Protein AF-A0A535B3P5-F1 (afdb_monomer_lite)

Secondary structure (DSSP, 8-state):
-HHHHHHHHHHHHHHHHHHHHH-HHHHHHHHHS--TTSPSBTT-GGGGGTTSTTTHHHHHTHHHHHHHHHHHHHHHHHHH-TT--TTSTHHHHHHHHHHTHHHHH-SB--GGGGHHHHHHHHHHHHT--S---HHHHHHHHHHHHHHHHHHHHHHHT-STTHHHHHHHHHHHHHHHHHHHHHHHHHHHHHHHHHHHHHH--

Foldseek 3Di:
DVVVVVVVVVVVCVVLVVVCVVPVVVSVCVVPHDPLPDAQELLEPLVVCPPHPCNVCLSPPLVVQLVVQLVVLVVVCCVLCVPDDPPALLVLLSQLLSLLSCQHRHSYHALCSLVRNLVSQLSSLVRPPDPDDPVVNCVSNVLSVVLSVLSVVLVVPDDPVRPVSSNVNNVSSVVSSVVSVVVSVVVSVVVVVVVVVVVVD

Sequence (201 aa):
MTWLVASAAFVVALGLLPFALADPKDTIYSLLTHRGSLPVGGGSIWQLLVGTPYQWIPQRADVIFVLGLAVLLSLLVIVARKNLTLSSPDIYGLLALTALTLPLLAKSVWPYYFLDAYVFGVIWWLGQADPVAIGRRLIGISLPLIAVLATLLTEFEMGTNSARIRLNEGVAMGLVLAILVTALTVRLRRRDLALSLTRDR

Radius of gyration: 19.79 Å; chains: 1; bounding box: 47×41×65 Å

pLDDT: mean 73.88, std 12.53, range [46.41, 95.62]

Structure (mmCIF, N/CA/C/O backbone):
data_AF-A0A535B3P5-F1
#
_entry.id   AF-A0A535B3P5-F1
#
loop_
_atom_site.group_PDB
_atom_site.id
_atom_site.type_symbol
_atom_site.label_atom_id
_atom_site.label_alt_id
_atom_site.label_comp_id
_atom_site.label_asym_id
_atom_site.label_entity_id
_atom_site.label_seq_id
_atom_site.pdbx_PDB_ins_code
_atom_site.Cartn_x
_atom_site.Cartn_y
_atom_site.Cartn_z
_atom_site.occupancy
_atom_site.B_iso_or_equiv
_atom_site.auth_seq_id
_atom_site.auth_comp_id
_atom_site.auth_asym_id
_atom_site.auth_atom_id
_atom_site.pdbx_PDB_model_num
ATOM 1 N N . MET A 1 1 ? -21.624 -19.693 3.869 1.00 63.97 1 MET A N 1
ATOM 2 C CA . MET A 1 1 ? -20.176 -19.702 3.554 1.00 63.97 1 MET A CA 1
ATOM 3 C C . MET A 1 1 ? -19.921 -20.070 2.090 1.00 63.97 1 MET A C 1
ATOM 5 O O . MET A 1 1 ? -19.278 -19.292 1.403 1.00 63.97 1 MET A O 1
ATOM 9 N N . THR A 1 2 ? -20.503 -21.160 1.577 1.00 83.56 2 THR A N 1
ATOM 10 C CA . THR A 1 2 ? -20.442 -21.579 0.156 1.00 83.56 2 THR A CA 1
ATOM 11 C C . THR A 1 2 ? -20.865 -20.500 -0.846 1.00 83.56 2 THR A C 1
ATOM 13 O O . THR A 1 2 ? -20.171 -20.287 -1.831 1.00 83.56 2 THR A O 1
ATOM 16 N N . TRP A 1 3 ? -21.936 -19.756 -0.564 1.00 81.06 3 TRP A N 1
ATOM 17 C CA . TRP A 1 3 ? -22.409 -18.669 -1.431 1.00 81.06 3 TRP A CA 1
ATOM 18 C C . TRP A 1 3 ? -21.412 -17.513 -1.582 1.00 81.06 3 TRP A C 1
ATOM 20 O O . TRP A 1 3 ? -21.286 -16.964 -2.665 1.00 81.06 3 TRP A O 1
ATOM 30 N N . LEU A 1 4 ? -20.658 -17.173 -0.531 1.00 85.12 4 LEU A N 1
ATOM 31 C CA . LEU A 1 4 ? -19.640 -16.115 -0.603 1.00 85.12 4 LEU A CA 1
ATOM 32 C C . LEU A 1 4 ? -18.449 -16.551 -1.456 1.00 85.12 4 LEU A C 1
ATOM 34 O O . LEU A 1 4 ? -17.958 -15.775 -2.268 1.00 85.12 4 LEU A O 1
ATOM 38 N N . VAL A 1 5 ? -18.023 -17.807 -1.298 1.00 87.62 5 VAL A N 1
ATOM 39 C CA . VAL A 1 5 ? -16.956 -18.398 -2.116 1.00 87.62 5 VAL A CA 1
ATOM 40 C C . VAL A 1 5 ? -17.389 -18.480 -3.580 1.00 87.62 5 VAL A C 1
ATOM 42 O O . VAL A 1 5 ? -16.620 -18.104 -4.457 1.00 87.62 5 VAL A O 1
ATOM 45 N N . ALA A 1 6 ? -18.629 -18.900 -3.845 1.00 88.31 6 ALA A N 1
ATOM 46 C CA . ALA A 1 6 ? -19.183 -18.959 -5.194 1.00 88.31 6 ALA A CA 1
ATOM 47 C C . ALA A 1 6 ? -19.275 -17.568 -5.839 1.00 88.31 6 ALA A C 1
ATOM 49 O O . ALA A 1 6 ? -18.844 -17.400 -6.976 1.00 88.31 6 ALA A O 1
ATOM 50 N N . SER A 1 7 ? -19.755 -16.557 -5.108 1.00 88.56 7 SER A N 1
ATOM 51 C CA . SER A 1 7 ? -19.797 -15.176 -5.600 1.00 88.56 7 SER A CA 1
ATOM 52 C C . SER A 1 7 ? -18.400 -14.619 -5.871 1.00 88.56 7 SER A C 1
ATOM 54 O O . SER A 1 7 ? -18.187 -13.998 -6.908 1.00 88.56 7 SER A O 1
ATOM 56 N N . ALA A 1 8 ? -17.431 -14.870 -4.986 1.00 85.81 8 ALA A N 1
ATOM 57 C CA . ALA A 1 8 ? -16.048 -14.451 -5.200 1.00 85.81 8 ALA A CA 1
ATOM 58 C C . ALA A 1 8 ? -15.449 -15.118 -6.448 1.00 85.81 8 ALA A C 1
ATOM 60 O O . ALA A 1 8 ? -14.889 -14.434 -7.302 1.00 85.81 8 ALA A O 1
ATOM 61 N N . ALA A 1 9 ? -15.629 -16.434 -6.595 1.00 89.50 9 ALA A N 1
ATOM 62 C CA . ALA A 1 9 ? -15.171 -17.177 -7.765 1.00 89.50 9 ALA A CA 1
ATOM 63 C C . ALA A 1 9 ? -15.826 -16.667 -9.056 1.00 89.50 9 ALA A C 1
ATOM 65 O O . ALA A 1 9 ? -15.149 -16.512 -10.068 1.00 89.50 9 ALA A O 1
ATOM 66 N N . PHE A 1 10 ? -17.121 -16.352 -9.011 1.00 93.38 10 PHE A N 1
ATOM 67 C CA . PHE A 1 10 ? -17.858 -15.812 -10.147 1.00 93.38 10 PHE A CA 1
ATOM 68 C C . PHE A 1 10 ? -17.349 -14.429 -10.570 1.00 93.38 10 PHE A C 1
ATOM 70 O O . PHE A 1 10 ? -17.126 -14.202 -11.756 1.00 93.38 10 PHE A O 1
ATOM 77 N N . VAL A 1 11 ? -17.102 -13.524 -9.618 1.00 91.81 11 VAL A N 1
ATOM 78 C CA . VAL A 1 11 ? -16.542 -12.191 -9.901 1.00 91.81 11 VAL A CA 1
ATOM 79 C C . VAL A 1 11 ? -15.135 -12.299 -10.492 1.00 91.81 11 VAL A C 1
ATOM 81 O O . VAL A 1 11 ? -14.842 -11.637 -11.485 1.00 91.81 11 VAL A O 1
ATOM 84 N N . VAL A 1 12 ? -14.283 -13.167 -9.934 1.00 88.69 12 VAL A N 1
ATOM 85 C CA . VAL A 1 12 ? -12.936 -13.422 -10.472 1.00 88.69 12 VAL A CA 1
ATOM 86 C C . VAL A 1 12 ? -13.017 -13.985 -11.892 1.00 88.69 12 VAL A C 1
ATOM 88 O O . VAL A 1 12 ? -12.318 -13.500 -12.779 1.00 88.69 12 VAL A O 1
ATOM 91 N N . ALA A 1 13 ? -13.895 -14.963 -12.130 1.00 90.94 13 ALA A N 1
ATOM 92 C CA . ALA A 1 13 ? -14.087 -15.551 -13.450 1.00 90.94 13 ALA A CA 1
ATOM 93 C C . ALA A 1 13 ? -14.567 -14.507 -14.464 1.00 90.94 13 ALA A C 1
ATOM 95 O O . ALA A 1 13 ? -13.962 -14.385 -15.522 1.00 90.94 13 ALA A O 1
ATOM 96 N N . LEU A 1 14 ? -15.588 -13.710 -14.136 1.00 93.69 14 LEU A N 1
ATOM 97 C CA . LEU A 1 14 ? -16.080 -12.642 -15.011 1.00 93.69 14 LEU A CA 1
ATOM 98 C C . LEU A 1 14 ? -15.014 -11.589 -15.316 1.00 93.69 14 LEU A C 1
ATOM 100 O O . LEU A 1 14 ? -14.919 -11.141 -16.454 1.00 93.69 14 LEU A O 1
ATOM 104 N N . GLY A 1 15 ? -14.217 -11.201 -14.318 1.00 88.44 15 GLY A N 1
ATOM 105 C CA . GLY A 1 15 ? -13.148 -10.222 -14.498 1.00 88.44 15 GLY A CA 1
ATOM 106 C C . GLY A 1 15 ? -12.021 -10.737 -15.392 1.00 88.44 15 GLY A C 1
ATOM 107 O O . GLY A 1 15 ? -11.524 -9.993 -16.230 1.00 88.44 15 GLY A O 1
ATOM 108 N N . LEU A 1 16 ? -11.636 -12.009 -15.248 1.00 92.62 16 LEU A N 1
ATOM 109 C CA . LEU A 1 16 ? -10.534 -12.609 -16.006 1.00 92.62 16 LEU A CA 1
ATOM 110 C C . LEU A 1 16 ? -10.952 -13.153 -17.377 1.00 92.62 16 LEU A C 1
ATOM 112 O O . LEU A 1 16 ? -10.103 -13.271 -18.259 1.00 92.62 16 LEU A O 1
ATOM 116 N N . LEU A 1 17 ? -12.234 -13.475 -17.577 1.00 93.50 17 LEU A N 1
ATOM 117 C CA . LEU A 1 17 ? -12.732 -14.122 -18.792 1.00 93.50 17 LEU A CA 1
ATOM 118 C C . LEU A 1 17 ? -12.392 -13.347 -20.080 1.00 93.50 17 LEU A C 1
ATOM 120 O O . LEU A 1 17 ? -11.884 -13.985 -20.998 1.00 93.50 17 LEU A O 1
ATOM 124 N N . PRO A 1 18 ? -12.579 -12.014 -20.185 1.00 92.88 18 PRO A N 1
ATOM 125 C CA . PRO A 1 18 ? -12.230 -11.283 -21.405 1.00 92.88 18 PRO A CA 1
ATOM 126 C C . PRO A 1 18 ? -10.743 -11.397 -21.761 1.00 92.88 18 PRO A C 1
ATOM 128 O O . PRO A 1 18 ? -10.403 -11.587 -22.926 1.00 92.88 18 PRO A O 1
ATOM 131 N N . PHE A 1 19 ? -9.861 -11.336 -20.759 1.00 90.12 19 PHE A N 1
ATOM 132 C CA . PHE A 1 19 ? -8.413 -11.450 -20.946 1.00 90.12 19 PHE A CA 1
ATOM 133 C C . PHE A 1 19 ? -8.016 -12.872 -21.330 1.00 90.12 19 PHE A C 1
ATOM 135 O O . PHE A 1 19 ? -7.255 -13.065 -22.274 1.00 90.12 19 PHE A O 1
ATOM 142 N N . ALA A 1 20 ? -8.599 -13.870 -20.662 1.00 91.81 20 ALA A N 1
ATOM 143 C CA . ALA A 1 20 ? -8.361 -15.272 -20.969 1.00 91.81 20 ALA A CA 1
ATOM 144 C C . ALA A 1 20 ? -8.848 -15.651 -22.377 1.00 91.81 20 ALA A C 1
ATOM 146 O O . ALA A 1 20 ? -8.224 -16.486 -23.022 1.00 91.81 20 ALA A O 1
ATOM 147 N N . LEU A 1 21 ? -9.937 -15.043 -22.862 1.00 94.25 21 LEU A N 1
ATOM 148 C CA . LEU A 1 21 ? -10.426 -15.234 -24.230 1.00 94.25 21 LEU A CA 1
ATOM 149 C C . LEU A 1 21 ? -9.551 -14.518 -25.269 1.00 94.25 21 LEU A C 1
ATOM 151 O O . LEU A 1 21 ? -9.382 -15.039 -26.368 1.00 94.25 21 LEU A O 1
ATOM 155 N N . ALA A 1 22 ? -9.008 -13.345 -24.936 1.00 95.62 22 ALA A N 1
ATOM 156 C CA . ALA A 1 22 ? -8.173 -12.558 -25.842 1.00 95.62 22 ALA A CA 1
ATOM 157 C C . ALA A 1 22 ? -6.738 -13.105 -25.960 1.00 95.62 22 ALA A C 1
ATOM 159 O O . ALA A 1 22 ? -6.239 -13.279 -27.070 1.00 95.62 22 ALA A O 1
ATOM 160 N N . ASP A 1 23 ? -6.083 -13.391 -24.830 1.00 92.00 23 ASP A N 1
ATOM 161 C CA . ASP A 1 23 ? -4.748 -13.993 -24.762 1.00 92.00 23 ASP A CA 1
ATOM 162 C C . ASP A 1 23 ? -4.593 -14.834 -23.474 1.00 92.00 23 ASP A C 1
ATOM 164 O O . ASP A 1 23 ? -4.205 -14.324 -22.411 1.00 92.00 23 ASP A O 1
ATOM 168 N N . PRO A 1 24 ? -4.870 -16.150 -23.539 1.00 88.38 24 PRO A N 1
ATOM 169 C CA . PRO A 1 24 ? -4.752 -17.030 -22.382 1.00 88.38 24 PRO A CA 1
ATOM 170 C C . PRO A 1 24 ? -3.322 -17.114 -21.837 1.00 88.38 24 PRO A C 1
ATOM 172 O O . PRO A 1 24 ? -3.129 -17.262 -20.628 1.00 88.38 24 PRO A O 1
ATOM 175 N N . LYS A 1 25 ? -2.310 -17.040 -22.713 1.00 88.50 25 LYS A N 1
ATOM 176 C CA . LYS A 1 25 ? -0.907 -17.206 -22.316 1.00 88.50 25 LYS A CA 1
ATOM 177 C C . LYS A 1 25 ? -0.422 -15.980 -21.564 1.00 88.50 25 LYS A C 1
ATOM 179 O O . LYS A 1 25 ? 0.145 -16.142 -20.485 1.00 88.50 25 LYS A O 1
ATOM 184 N N . ASP A 1 26 ? -0.681 -14.782 -22.088 1.00 85.44 26 ASP A N 1
ATOM 185 C CA . ASP A 1 26 ? -0.323 -13.549 -21.386 1.00 85.44 26 ASP A CA 1
ATOM 186 C C . ASP A 1 26 ? -1.130 -13.384 -20.094 1.00 85.44 26 ASP A C 1
ATOM 188 O O . ASP A 1 26 ? -0.581 -12.950 -19.083 1.00 85.44 26 ASP A O 1
ATOM 192 N N . THR A 1 27 ? -2.395 -13.816 -20.068 1.00 88.00 27 THR A N 1
ATOM 193 C CA . THR A 1 27 ? -3.214 -13.795 -18.844 1.00 88.00 27 THR A CA 1
ATOM 194 C C . THR A 1 27 ? -2.603 -14.664 -17.744 1.00 88.00 27 THR A C 1
ATOM 196 O O . THR A 1 27 ? -2.363 -14.181 -16.637 1.00 88.00 27 THR A O 1
ATOM 199 N N . ILE A 1 28 ? -2.287 -15.932 -18.036 1.00 86.81 28 ILE A N 1
ATOM 200 C CA . ILE A 1 28 ? -1.660 -16.841 -17.060 1.00 86.81 28 ILE A CA 1
ATOM 201 C C . ILE A 1 28 ? -0.280 -16.320 -16.649 1.00 86.81 28 ILE A C 1
ATOM 203 O O . ILE A 1 28 ? 0.044 -16.294 -15.461 1.00 86.81 28 ILE A O 1
ATOM 207 N N . TYR A 1 29 ? 0.521 -15.870 -17.618 1.00 83.56 29 TYR A N 1
ATOM 208 C CA . TYR A 1 29 ? 1.836 -15.302 -17.348 1.00 83.56 29 TYR A CA 1
ATOM 209 C C . TYR A 1 29 ? 1.739 -14.088 -16.418 1.00 83.56 29 TYR A C 1
ATOM 211 O O . TYR A 1 29 ? 2.504 -13.997 -15.465 1.00 83.56 29 TYR A O 1
ATOM 219 N N . SER A 1 30 ? 0.764 -13.204 -16.626 1.00 79.88 30 SER A N 1
ATOM 220 C CA . SER A 1 30 ? 0.559 -11.998 -15.814 1.00 79.88 30 SER A CA 1
ATOM 221 C C . SER A 1 30 ? 0.047 -12.288 -14.406 1.00 79.88 30 SER A C 1
ATOM 223 O O . SER A 1 30 ? 0.367 -11.546 -13.482 1.00 79.88 30 SER A O 1
ATOM 225 N N . LEU A 1 31 ? -0.723 -13.364 -14.229 1.00 82.56 31 LEU A N 1
ATOM 226 C CA . LEU A 1 31 ? -1.209 -13.791 -12.915 1.00 82.56 31 LEU A CA 1
ATOM 227 C C . LEU A 1 31 ? -0.115 -14.457 -12.076 1.00 82.56 31 LEU A C 1
ATOM 229 O O . LEU A 1 31 ? -0.107 -14.318 -10.855 1.00 82.56 31 LEU A O 1
ATOM 233 N N . LEU A 1 32 ? 0.784 -15.203 -12.720 1.00 82.06 32 LEU A N 1
ATOM 234 C CA . LEU A 1 32 ? 1.743 -16.069 -12.029 1.00 82.06 32 LEU A CA 1
ATOM 235 C C . LEU A 1 32 ? 3.182 -15.549 -12.059 1.00 82.06 32 LEU A C 1
ATOM 237 O O . LEU A 1 32 ? 4.018 -16.038 -11.301 1.00 82.06 32 LEU A O 1
ATOM 241 N N . THR A 1 33 ? 3.489 -14.574 -12.916 1.00 75.50 33 THR A N 1
ATOM 242 C CA . THR A 1 33 ? 4.869 -14.154 -13.183 1.00 75.50 33 THR A CA 1
ATOM 243 C C . THR A 1 33 ? 5.052 -12.658 -12.984 1.00 75.50 33 THR A C 1
ATOM 245 O O . THR A 1 33 ? 4.331 -11.824 -13.528 1.00 75.50 33 THR A O 1
ATOM 248 N N . HIS A 1 34 ? 6.088 -12.303 -12.226 1.00 69.06 34 HIS A N 1
ATOM 249 C CA . HIS A 1 34 ? 6.483 -10.915 -12.033 1.00 69.06 34 HIS A CA 1
ATOM 250 C C . HIS A 1 34 ? 7.046 -10.310 -13.333 1.00 69.06 34 HIS A C 1
ATOM 252 O O . HIS A 1 34 ? 7.992 -10.832 -13.927 1.00 69.06 34 HIS A O 1
ATOM 258 N N . ARG A 1 35 ? 6.517 -9.152 -13.752 1.00 68.31 35 ARG A N 1
ATOM 259 C CA . ARG A 1 35 ? 7.002 -8.405 -14.926 1.00 68.31 35 ARG A CA 1
ATOM 260 C C . ARG A 1 35 ? 8.246 -7.579 -14.579 1.00 68.31 35 ARG A C 1
ATOM 262 O O . ARG A 1 35 ? 8.182 -6.372 -14.346 1.00 68.31 35 ARG A O 1
ATOM 269 N N . GLY A 1 36 ? 9.407 -8.235 -14.571 1.00 65.56 36 GLY A N 1
ATOM 270 C CA . GLY A 1 36 ? 10.721 -7.623 -14.308 1.00 65.56 36 GLY A CA 1
ATOM 271 C C . GLY A 1 36 ? 11.094 -6.470 -15.255 1.00 65.56 36 GLY A C 1
ATOM 272 O O . GLY A 1 36 ? 11.771 -5.534 -14.841 1.00 65.56 36 GLY A O 1
ATOM 273 N N . SER A 1 37 ? 10.596 -6.503 -16.494 1.00 68.62 37 SER A N 1
ATOM 274 C CA . SER A 1 37 ? 10.931 -5.564 -17.575 1.00 68.62 37 SER A CA 1
ATOM 275 C C . SER A 1 37 ? 10.246 -4.197 -17.497 1.00 68.62 37 SER A C 1
ATOM 277 O O . SER A 1 37 ? 10.599 -3.309 -18.272 1.00 68.62 37 SER A O 1
ATOM 279 N N . LEU A 1 38 ? 9.278 -4.005 -16.593 1.00 72.25 38 LEU A N 1
ATOM 280 C CA . LEU A 1 38 ? 8.613 -2.711 -16.446 1.00 72.25 38 LEU A CA 1
ATOM 281 C C . LEU A 1 38 ? 9.606 -1.639 -15.962 1.00 72.25 38 LEU A C 1
ATOM 283 O O . LEU A 1 38 ? 10.368 -1.896 -15.022 1.00 72.25 38 LEU A O 1
ATOM 287 N N . PRO A 1 39 ? 9.601 -0.443 -16.577 1.00 74.06 39 PRO A N 1
ATOM 288 C CA . PRO A 1 39 ? 10.493 0.633 -16.182 1.00 74.06 39 PRO A CA 1
ATOM 289 C C . PRO A 1 39 ? 10.111 1.182 -14.806 1.00 74.06 39 PRO A C 1
ATOM 291 O O . PRO A 1 39 ? 8.936 1.233 -14.435 1.00 74.06 39 PRO A O 1
ATOM 294 N N . VAL A 1 40 ? 11.110 1.665 -14.070 1.00 77.00 40 VAL A N 1
ATOM 295 C CA . VAL A 1 40 ? 10.869 2.426 -12.841 1.00 77.00 40 VAL A CA 1
ATOM 296 C C . VAL A 1 40 ? 10.138 3.725 -13.206 1.00 77.00 40 VAL A C 1
ATOM 298 O O . VAL A 1 40 ? 10.602 4.478 -14.063 1.00 77.00 40 VAL A O 1
ATOM 301 N N . GLY A 1 41 ? 8.983 3.989 -12.594 1.00 71.94 41 GLY A N 1
ATOM 302 C CA . GLY A 1 41 ? 8.071 5.053 -13.026 1.00 71.94 41 GLY A CA 1
ATOM 303 C C . GLY A 1 41 ? 7.027 5.451 -11.981 1.00 71.94 41 GLY A C 1
ATOM 304 O O . GLY A 1 41 ? 6.991 4.900 -10.884 1.00 71.94 41 GLY A O 1
ATOM 305 N N . GLY A 1 42 ? 6.203 6.452 -12.313 1.00 65.19 42 GLY A N 1
ATOM 306 C CA . GLY A 1 42 ? 5.049 6.848 -11.489 1.00 65.19 42 GLY A CA 1
ATOM 307 C C . GLY A 1 42 ? 5.380 7.452 -10.119 1.00 65.19 42 GLY A C 1
ATOM 308 O O . GLY A 1 42 ? 4.663 7.227 -9.157 1.00 65.19 42 GLY A O 1
ATOM 309 N N . GLY A 1 43 ? 6.516 8.146 -9.986 1.00 62.03 43 GLY A N 1
ATOM 310 C CA . GLY A 1 43 ? 6.917 8.746 -8.702 1.00 62.03 43 GLY A CA 1
ATOM 311 C C . GLY A 1 43 ? 7.459 7.760 -7.658 1.00 62.03 43 GLY A C 1
ATOM 312 O O . GLY A 1 43 ? 7.649 8.134 -6.505 1.00 62.03 43 GLY A O 1
ATOM 313 N N . SER A 1 44 ? 7.754 6.517 -8.056 1.00 72.75 44 SER A N 1
ATOM 314 C CA . SER A 1 44 ? 8.374 5.509 -7.188 1.00 72.75 44 SER A CA 1
ATOM 315 C C . SER A 1 44 ? 9.710 5.973 -6.582 1.00 72.75 44 SER A C 1
ATOM 317 O O . SER A 1 44 ? 10.574 6.495 -7.295 1.00 72.75 44 SER A O 1
ATOM 319 N N . ILE A 1 45 ? 9.929 5.690 -5.289 1.00 75.00 45 ILE A N 1
ATOM 320 C CA . ILE A 1 45 ? 11.189 5.984 -4.573 1.00 75.00 45 ILE A CA 1
ATOM 321 C C . ILE A 1 45 ? 12.409 5.325 -5.232 1.00 75.00 45 ILE A C 1
ATOM 323 O O . ILE A 1 45 ? 13.534 5.821 -5.150 1.00 75.00 45 ILE A O 1
ATOM 327 N N . TRP A 1 46 ? 12.182 4.233 -5.958 1.00 82.38 46 TRP A N 1
ATOM 328 C CA . TRP A 1 46 ? 13.214 3.510 -6.686 1.00 82.38 46 TRP A CA 1
ATOM 329 C C . TRP A 1 46 ? 13.863 4.312 -7.814 1.00 82.38 46 TRP A C 1
ATOM 331 O O . TRP A 1 46 ? 14.928 3.916 -8.290 1.00 82.38 46 TRP A O 1
ATOM 341 N N . GLN A 1 47 ? 13.281 5.448 -8.225 1.00 77.31 47 GLN A N 1
ATOM 342 C CA . GLN A 1 47 ? 13.921 6.355 -9.183 1.00 77.31 47 GLN A CA 1
ATOM 343 C C . GLN A 1 47 ? 15.311 6.808 -8.722 1.00 77.31 47 GLN A C 1
ATOM 345 O O . GLN A 1 47 ? 16.180 7.026 -9.561 1.00 77.31 47 GLN A O 1
ATOM 350 N N . LEU A 1 48 ? 15.555 6.861 -7.409 1.00 80.12 48 LEU A N 1
ATOM 351 C CA . LEU A 1 48 ? 16.858 7.204 -6.834 1.00 80.12 48 LEU A CA 1
ATOM 352 C C . LEU A 1 48 ? 17.972 6.203 -7.186 1.00 80.12 48 LEU A C 1
ATOM 354 O O . LEU A 1 48 ? 19.147 6.544 -7.095 1.00 80.12 48 LEU A O 1
ATOM 358 N N . LEU A 1 49 ? 17.623 4.971 -7.571 1.00 84.69 49 LEU A N 1
ATOM 359 C CA . LEU A 1 49 ? 18.591 3.922 -7.905 1.00 84.69 49 LEU A CA 1
ATOM 360 C C . LEU A 1 49 ? 18.829 3.780 -9.413 1.00 84.69 49 LEU A C 1
ATOM 362 O O . LEU A 1 49 ? 19.714 3.023 -9.818 1.00 84.69 49 LEU A O 1
ATOM 366 N N . VAL A 1 50 ? 18.064 4.486 -10.248 1.00 84.00 50 VAL A N 1
ATOM 367 C CA . VAL A 1 50 ? 18.222 4.450 -11.707 1.00 84.00 50 VAL A CA 1
ATOM 368 C C . VAL A 1 50 ? 19.575 5.055 -12.092 1.00 84.00 50 VAL A C 1
ATOM 370 O O . VAL A 1 50 ? 19.952 6.116 -11.608 1.00 84.00 50 VAL A O 1
ATOM 373 N N . GLY A 1 51 ? 20.328 4.363 -12.948 1.00 84.75 51 GLY A N 1
ATOM 374 C CA . GLY A 1 51 ? 21.683 4.747 -13.355 1.00 84.75 51 GLY A CA 1
ATOM 375 C C . GLY A 1 51 ? 22.782 4.379 -12.352 1.00 84.75 51 GLY A C 1
ATOM 376 O O . GLY A 1 51 ? 23.953 4.635 -12.620 1.00 84.75 51 GLY A O 1
ATOM 377 N N . THR A 1 52 ? 22.441 3.761 -11.217 1.00 88.81 52 THR A N 1
ATOM 378 C CA . THR A 1 52 ? 23.413 3.320 -10.202 1.00 88.81 52 THR A CA 1
ATOM 379 C C . THR A 1 52 ? 23.705 1.816 -10.312 1.00 88.81 52 THR A C 1
ATOM 381 O O . THR A 1 52 ? 22.890 1.071 -10.868 1.00 88.81 52 THR A O 1
ATOM 384 N N . PRO A 1 53 ? 24.793 1.308 -9.695 1.00 92.25 53 PRO A N 1
ATOM 385 C CA . PRO A 1 53 ? 25.035 -0.134 -9.575 1.00 92.25 53 PRO A CA 1
ATOM 386 C C . PRO A 1 53 ? 23.920 -0.907 -8.850 1.00 92.25 53 PRO A C 1
ATOM 388 O O . PRO A 1 53 ? 23.885 -2.131 -8.927 1.00 92.25 53 PRO A O 1
ATOM 391 N N . TYR A 1 54 ? 23.003 -0.220 -8.160 1.00 89.81 54 TYR A N 1
ATOM 392 C CA . TYR A 1 54 ? 21.894 -0.812 -7.408 1.00 89.81 54 TYR A CA 1
ATOM 393 C C . TYR A 1 54 ? 20.570 -0.842 -8.183 1.00 89.81 54 TYR A C 1
ATOM 395 O O . TYR A 1 54 ? 19.558 -1.288 -7.646 1.00 89.81 54 TYR A O 1
ATOM 403 N N . GLN A 1 55 ? 20.554 -0.423 -9.454 1.00 87.88 55 GLN A N 1
ATOM 404 C CA . GLN A 1 55 ? 19.346 -0.430 -10.289 1.00 87.88 55 GLN A CA 1
ATOM 405 C C . GLN A 1 55 ? 18.708 -1.828 -10.423 1.00 87.88 55 GLN A C 1
ATOM 407 O O . GLN A 1 55 ? 17.505 -1.944 -10.655 1.00 87.88 55 GLN A O 1
ATOM 412 N N . TRP A 1 56 ? 19.482 -2.901 -10.238 1.00 87.88 56 TRP A N 1
ATOM 413 C CA . TRP A 1 56 ? 18.963 -4.270 -10.267 1.00 87.88 56 TRP A CA 1
ATOM 414 C C . TRP A 1 56 ? 17.934 -4.551 -9.159 1.00 87.88 56 TRP A C 1
ATOM 416 O O . TRP A 1 56 ? 17.095 -5.436 -9.333 1.00 87.88 56 TRP A O 1
ATOM 426 N N . ILE A 1 57 ? 17.970 -3.804 -8.045 1.00 89.00 57 ILE A N 1
ATOM 427 C CA . ILE A 1 57 ? 17.063 -3.984 -6.904 1.00 89.00 57 ILE A CA 1
ATOM 428 C C . ILE A 1 57 ? 15.610 -3.754 -7.333 1.00 89.00 57 ILE A C 1
ATOM 430 O O . ILE A 1 57 ? 14.836 -4.712 -7.295 1.00 89.00 57 ILE A O 1
ATOM 434 N N . PRO A 1 58 ? 15.212 -2.561 -7.817 1.00 86.06 58 PRO A N 1
ATOM 435 C CA . PRO A 1 58 ? 13.842 -2.357 -8.267 1.00 86.06 58 PRO A CA 1
ATOM 436 C C . PRO A 1 58 ? 13.479 -3.193 -9.492 1.00 86.06 58 PRO A C 1
ATOM 438 O O . PRO A 1 58 ? 12.308 -3.446 -9.723 1.00 86.06 58 PRO A O 1
ATOM 441 N N . GLN A 1 59 ? 14.451 -3.662 -10.279 1.00 83.94 59 GLN A N 1
ATOM 442 C CA . GLN A 1 59 ? 14.165 -4.511 -11.437 1.00 83.94 59 GLN A CA 1
ATOM 443 C C . GLN A 1 59 ? 13.747 -5.938 -11.060 1.00 83.94 59 GLN A C 1
ATOM 445 O O . GLN A 1 59 ? 13.050 -6.583 -11.846 1.00 83.94 59 GLN A O 1
ATOM 450 N N . ARG A 1 60 ? 14.188 -6.448 -9.900 1.00 85.44 60 ARG A N 1
ATOM 451 C CA . ARG A 1 60 ? 14.047 -7.872 -9.542 1.00 85.44 60 ARG A CA 1
ATOM 452 C C . ARG A 1 60 ? 13.431 -8.144 -8.174 1.00 85.44 60 ARG A C 1
ATOM 454 O O . ARG A 1 60 ? 12.944 -9.248 -7.959 1.00 85.44 60 ARG A O 1
ATOM 461 N N . ALA A 1 61 ? 13.502 -7.196 -7.246 1.00 87.25 61 ALA A N 1
ATOM 462 C CA . ALA A 1 61 ? 13.212 -7.432 -5.835 1.00 87.25 61 ALA A CA 1
ATOM 463 C C . ALA A 1 61 ? 12.157 -6.485 -5.248 1.00 87.25 61 ALA A C 1
ATOM 465 O O . ALA A 1 61 ? 11.819 -6.643 -4.079 1.00 87.25 61 ALA A O 1
ATOM 466 N N . ASP A 1 62 ? 11.611 -5.536 -6.014 1.00 85.62 62 ASP A N 1
ATOM 467 C CA . ASP A 1 62 ? 10.616 -4.567 -5.525 1.00 85.62 62 ASP A CA 1
ATOM 468 C C . ASP A 1 62 ? 9.421 -5.252 -4.834 1.00 85.62 62 ASP A C 1
ATOM 470 O O . ASP A 1 62 ? 9.051 -4.882 -3.721 1.00 85.62 62 ASP A O 1
ATOM 474 N N . VAL A 1 63 ? 8.910 -6.343 -5.415 1.00 85.75 63 VAL A N 1
ATOM 475 C CA . VAL A 1 63 ? 7.835 -7.159 -4.825 1.00 85.75 63 VAL A CA 1
ATOM 476 C C . VAL A 1 63 ? 8.204 -7.739 -3.453 1.00 85.75 63 VAL A C 1
ATOM 478 O O . VAL A 1 63 ? 7.355 -7.809 -2.566 1.00 85.75 63 VAL A O 1
ATOM 481 N N . ILE A 1 64 ? 9.471 -8.105 -3.236 1.00 88.94 64 ILE A N 1
ATOM 482 C CA . ILE A 1 64 ? 9.951 -8.637 -1.952 1.00 88.94 64 ILE A CA 1
ATOM 483 C C . ILE A 1 64 ? 9.923 -7.532 -0.894 1.00 88.94 64 ILE A C 1
ATOM 485 O O . ILE A 1 64 ? 9.520 -7.789 0.237 1.00 88.94 64 ILE A O 1
ATOM 489 N N . PHE A 1 65 ? 10.290 -6.299 -1.252 1.00 89.12 65 PHE A N 1
ATOM 490 C CA . PHE A 1 65 ? 10.206 -5.156 -0.341 1.00 89.12 65 PHE A CA 1
ATOM 491 C C . PHE A 1 65 ? 8.753 -4.800 -0.003 1.00 89.12 65 PHE A C 1
ATOM 493 O O . PHE A 1 65 ? 8.446 -4.588 1.171 1.00 89.12 65 PHE A O 1
ATOM 500 N N . VAL A 1 66 ? 7.853 -4.797 -0.995 1.00 87.31 66 VAL A N 1
ATOM 501 C CA . VAL A 1 66 ? 6.409 -4.570 -0.788 1.00 87.31 66 VAL A CA 1
ATOM 502 C C . VAL A 1 66 ? 5.831 -5.595 0.194 1.00 87.31 66 VAL A C 1
ATOM 504 O O . VAL A 1 66 ? 5.227 -5.217 1.204 1.00 87.31 66 VAL A O 1
ATOM 507 N N . LEU A 1 67 ? 6.033 -6.889 -0.085 1.00 89.62 67 LEU A N 1
ATOM 508 C CA . LEU A 1 67 ? 5.513 -7.986 0.734 1.00 89.62 67 LEU A CA 1
ATOM 509 C C . LEU A 1 67 ? 6.179 -8.025 2.110 1.00 89.62 67 LEU A C 1
ATOM 511 O O . LEU A 1 67 ? 5.498 -8.158 3.124 1.00 89.62 67 LEU A O 1
ATOM 515 N N . GLY A 1 68 ? 7.501 -7.866 2.156 1.00 91.56 68 GLY A N 1
ATOM 516 C CA . GLY A 1 68 ? 8.278 -7.864 3.389 1.00 91.56 68 GLY A CA 1
ATOM 517 C C . GLY A 1 68 ? 7.835 -6.760 4.341 1.00 91.56 68 GLY A C 1
ATOM 518 O O . GLY A 1 68 ? 7.610 -7.029 5.521 1.00 91.56 68 GLY A O 1
ATOM 519 N N . LEU A 1 69 ? 7.628 -5.538 3.836 1.00 86.94 69 LEU A N 1
ATOM 520 C CA . LEU A 1 69 ? 7.133 -4.435 4.657 1.00 86.94 69 LEU A CA 1
ATOM 521 C C . LEU A 1 69 ? 5.692 -4.678 5.125 1.00 86.94 69 LEU A C 1
ATOM 523 O O . LEU A 1 69 ? 5.392 -4.440 6.294 1.00 86.94 69 LEU A O 1
ATOM 527 N N . ALA A 1 70 ? 4.810 -5.188 4.260 1.00 88.56 70 ALA A N 1
ATOM 528 C CA . ALA A 1 70 ? 3.426 -5.487 4.637 1.00 88.56 70 ALA A CA 1
ATOM 529 C C . ALA A 1 70 ? 3.353 -6.544 5.752 1.00 88.56 70 ALA A C 1
ATOM 531 O O . ALA A 1 70 ? 2.628 -6.368 6.737 1.00 88.56 70 ALA A O 1
ATOM 532 N N . VAL A 1 71 ? 4.144 -7.615 5.632 1.00 92.00 71 VAL A N 1
ATOM 533 C CA . VAL A 1 71 ? 4.262 -8.662 6.655 1.00 92.00 71 VAL A CA 1
ATOM 534 C C . VAL A 1 71 ? 4.842 -8.088 7.942 1.00 92.00 71 VAL A C 1
ATOM 536 O O . VAL A 1 71 ? 4.270 -8.304 9.008 1.00 92.00 71 VAL A O 1
ATOM 539 N N . LEU A 1 72 ? 5.926 -7.313 7.862 1.00 88.69 72 LEU A N 1
ATOM 540 C CA . LEU A 1 72 ? 6.557 -6.702 9.031 1.00 88.69 72 LEU A CA 1
ATOM 541 C C . LEU A 1 72 ? 5.579 -5.805 9.799 1.00 88.69 72 LEU A C 1
ATOM 543 O O . LEU A 1 72 ? 5.440 -5.956 11.011 1.00 88.69 72 LEU A O 1
ATOM 547 N N . LEU 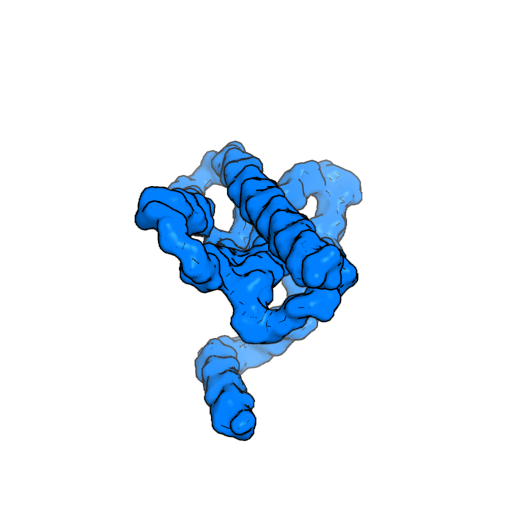A 1 73 ? 4.869 -4.909 9.108 1.00 82.44 73 LEU A N 1
ATOM 548 C CA . LEU A 1 73 ? 3.865 -4.034 9.722 1.00 82.44 73 LEU A CA 1
ATOM 549 C C . LEU A 1 73 ? 2.733 -4.841 10.367 1.00 82.44 73 LEU A C 1
ATOM 551 O O . LEU A 1 73 ? 2.328 -4.542 11.490 1.00 82.44 73 LEU A O 1
ATOM 555 N N . SER A 1 74 ? 2.269 -5.896 9.696 1.00 85.56 74 SER A N 1
ATOM 556 C CA . SER A 1 74 ? 1.240 -6.792 10.233 1.00 85.56 74 SER A CA 1
ATOM 557 C C . SER A 1 74 ? 1.706 -7.492 11.507 1.00 85.56 74 SER A C 1
ATOM 559 O O . SER A 1 74 ? 0.998 -7.471 12.512 1.00 85.56 74 SER A O 1
ATOM 561 N N . LEU A 1 75 ? 2.917 -8.057 11.505 1.00 87.50 75 LEU A N 1
ATOM 562 C CA . LEU A 1 75 ? 3.503 -8.720 12.670 1.00 87.50 75 LEU A CA 1
ATOM 563 C C . LEU A 1 75 ? 3.708 -7.748 13.832 1.00 87.50 75 LEU A C 1
ATOM 565 O O . LEU A 1 75 ? 3.358 -8.078 14.963 1.00 87.50 75 LEU A O 1
ATOM 569 N N . LEU A 1 76 ? 4.215 -6.541 13.563 1.00 84.06 76 LEU A N 1
ATOM 570 C CA . LEU A 1 76 ? 4.376 -5.502 14.581 1.00 84.06 76 LEU A CA 1
ATOM 571 C C . LEU A 1 76 ? 3.041 -5.164 15.248 1.00 84.06 76 LEU A C 1
ATOM 573 O O . LEU A 1 76 ? 2.976 -5.091 16.475 1.00 84.06 76 LEU A O 1
ATOM 577 N N . VAL A 1 77 ? 1.967 -5.009 14.468 1.00 81.44 77 VAL A N 1
ATOM 578 C CA . VAL A 1 77 ? 0.630 -4.740 15.013 1.00 81.44 77 VAL A CA 1
ATOM 579 C C . VAL A 1 77 ? 0.090 -5.938 15.790 1.00 81.44 77 VAL A C 1
ATOM 581 O O . VAL A 1 77 ? -0.418 -5.741 16.888 1.00 81.44 77 VAL A O 1
ATOM 584 N N . ILE A 1 78 ? 0.237 -7.168 15.292 1.00 82.19 78 ILE A N 1
ATOM 585 C CA . ILE A 1 78 ? -0.204 -8.386 15.996 1.00 82.19 78 ILE A CA 1
ATOM 586 C C . ILE A 1 78 ? 0.504 -8.525 17.351 1.00 82.19 78 ILE A C 1
ATOM 588 O O . ILE A 1 78 ? -0.138 -8.794 18.367 1.00 82.19 78 ILE A O 1
ATOM 592 N N . VAL A 1 79 ? 1.822 -8.303 17.385 1.00 82.94 79 VAL A N 1
ATOM 593 C CA . VAL A 1 79 ? 2.624 -8.376 18.614 1.00 82.94 79 VAL A CA 1
ATOM 594 C C . VAL A 1 79 ? 2.247 -7.256 19.584 1.00 82.94 79 VAL A C 1
ATOM 596 O O . VAL A 1 79 ? 2.093 -7.515 20.779 1.00 82.94 79 VAL A O 1
ATOM 599 N N . ALA A 1 80 ? 2.071 -6.032 19.083 1.00 78.44 80 ALA A N 1
ATOM 600 C CA . ALA A 1 80 ? 1.706 -4.879 19.900 1.00 78.44 80 ALA A CA 1
ATOM 601 C C . ALA A 1 80 ? 0.259 -4.950 20.418 1.00 78.44 80 ALA A C 1
ATOM 603 O O . ALA A 1 80 ? -0.024 -4.474 21.512 1.00 78.44 80 ALA A O 1
ATOM 604 N N . ARG A 1 81 ? -0.667 -5.555 19.661 1.00 74.94 81 ARG A N 1
ATOM 605 C CA . ARG A 1 81 ? -2.114 -5.527 19.923 1.00 74.94 81 ARG A CA 1
ATOM 606 C C . ARG A 1 81 ? -2.715 -6.924 19.978 1.00 74.94 81 ARG A C 1
ATOM 608 O O . ARG A 1 81 ? -3.523 -7.314 19.140 1.00 74.94 81 ARG A O 1
ATOM 615 N N . LYS A 1 82 ? -2.421 -7.635 21.065 1.00 77.12 82 LYS A N 1
ATOM 616 C CA . LYS A 1 82 ? -2.946 -8.989 21.328 1.00 77.12 82 LYS A CA 1
ATOM 617 C C . LYS A 1 82 ? -4.475 -9.067 21.466 1.00 77.12 82 LYS A C 1
ATOM 619 O O . LYS A 1 82 ? -5.040 -10.142 21.321 1.00 77.12 82 LYS A O 1
ATOM 624 N N . ASN A 1 83 ? -5.140 -7.935 21.711 1.00 76.88 83 ASN A N 1
ATOM 625 C CA . ASN A 1 83 ? -6.597 -7.845 21.878 1.00 76.88 83 ASN A CA 1
ATOM 626 C C . ASN A 1 83 ? -7.324 -7.379 20.601 1.00 76.88 83 ASN A C 1
ATOM 628 O O . ASN A 1 83 ? -8.469 -6.931 20.668 1.00 76.88 83 ASN A O 1
ATOM 632 N N . LEU A 1 84 ? -6.656 -7.387 19.443 1.00 76.69 84 LEU A N 1
ATOM 633 C CA . LEU A 1 84 ? -7.266 -6.965 18.188 1.00 76.69 84 LEU A CA 1
ATOM 634 C C . LEU A 1 84 ? -8.297 -8.010 17.734 1.00 76.69 84 LEU A C 1
ATOM 636 O O . LEU A 1 84 ? -7.945 -9.126 17.365 1.00 76.69 84 LEU A O 1
ATOM 640 N N . THR A 1 85 ? -9.577 -7.646 17.752 1.00 81.12 85 THR A N 1
ATOM 641 C CA . THR A 1 85 ? -10.646 -8.484 17.201 1.00 81.12 85 THR A CA 1
ATOM 642 C C . THR A 1 85 ? -10.863 -8.168 15.723 1.00 81.12 85 THR A C 1
ATOM 644 O O . THR A 1 85 ? -10.711 -7.023 15.297 1.00 81.12 85 THR A O 1
ATOM 647 N N . LEU A 1 86 ? -11.292 -9.163 14.940 1.00 79.31 86 LEU A N 1
ATOM 648 C CA . LEU A 1 86 ? -11.642 -8.974 13.522 1.00 79.31 86 LEU A CA 1
ATOM 649 C C . LEU A 1 86 ? -12.802 -7.986 13.314 1.00 79.31 86 LEU A C 1
ATOM 651 O O . LEU A 1 86 ? -12.917 -7.374 12.260 1.00 79.31 86 LEU A O 1
ATOM 655 N N . SER A 1 87 ? -13.646 -7.810 14.331 1.00 79.56 87 SER A N 1
ATOM 656 C CA . SER A 1 87 ? -14.739 -6.835 14.346 1.00 79.56 87 SER A CA 1
ATOM 657 C C . SER A 1 87 ? -14.288 -5.403 14.650 1.00 79.56 87 SER A C 1
ATOM 659 O O . SER A 1 87 ? -15.092 -4.477 14.563 1.00 79.56 87 SER A O 1
ATOM 661 N N . SER A 1 88 ? -13.026 -5.196 15.036 1.00 80.62 88 SER A N 1
ATOM 662 C CA . SER A 1 88 ? -12.523 -3.874 15.393 1.00 80.62 88 SER A CA 1
ATOM 663 C C . SER A 1 88 ? -12.328 -3.006 14.147 1.00 80.62 88 SER A C 1
ATOM 665 O O . SER A 1 88 ? -11.660 -3.438 13.205 1.00 80.62 88 SER A O 1
ATOM 667 N N . PRO A 1 89 ? -12.764 -1.732 14.166 1.00 78.19 89 PRO A N 1
ATOM 668 C CA . PRO A 1 89 ? -12.410 -0.761 13.136 1.00 78.19 89 PRO A CA 1
ATOM 669 C C . PRO A 1 89 ? -10.898 -0.650 12.906 1.00 78.19 89 PRO A C 1
ATOM 671 O O . PRO A 1 89 ? -10.470 -0.331 11.803 1.00 78.19 89 PRO A O 1
ATOM 674 N N . ASP A 1 90 ? -10.080 -0.934 13.929 1.00 79.25 90 ASP A N 1
ATOM 675 C CA . ASP A 1 90 ? -8.616 -0.870 13.848 1.00 79.25 90 ASP A CA 1
ATOM 676 C C . ASP A 1 90 ? -8.029 -1.860 12.814 1.00 79.25 90 ASP A C 1
ATOM 678 O O . ASP A 1 90 ? -6.932 -1.614 12.315 1.00 79.25 90 ASP A O 1
ATOM 682 N N . ILE A 1 91 ? -8.762 -2.917 12.427 1.00 85.25 91 ILE A N 1
ATOM 683 C CA . ILE A 1 91 ? -8.380 -3.819 11.323 1.00 85.25 91 ILE A CA 1
ATOM 684 C C . ILE A 1 91 ? -8.293 -3.058 10.000 1.00 85.25 91 ILE A C 1
ATOM 686 O O . ILE A 1 91 ? -7.342 -3.249 9.251 1.00 85.25 91 ILE A O 1
ATOM 690 N N . TYR A 1 92 ? -9.224 -2.140 9.735 1.00 83.94 92 TYR A N 1
ATOM 691 C CA . TYR A 1 92 ? -9.176 -1.315 8.528 1.00 83.94 92 TYR A CA 1
ATOM 692 C C . TYR A 1 92 ? -7.994 -0.342 8.551 1.00 83.94 92 TYR A C 1
ATOM 694 O O . TYR A 1 92 ? -7.433 -0.039 7.507 1.00 83.94 92 TYR A O 1
ATOM 702 N N . GLY A 1 93 ? -7.548 0.094 9.733 1.00 79.44 93 GLY A N 1
ATOM 703 C CA . GLY A 1 93 ? -6.320 0.881 9.858 1.00 79.44 93 GLY A CA 1
ATOM 704 C C . GLY A 1 93 ? -5.082 0.072 9.478 1.00 79.44 93 GLY A C 1
ATOM 705 O O . GLY A 1 93 ? -4.226 0.560 8.743 1.00 79.44 93 GLY A O 1
ATOM 706 N N . LEU A 1 94 ? -5.017 -1.185 9.925 1.00 84.12 94 LEU A N 1
ATOM 707 C CA . LEU A 1 94 ? -3.961 -2.111 9.519 1.00 84.12 94 LEU A CA 1
ATOM 708 C C . LEU A 1 94 ? -4.010 -2.405 8.011 1.00 84.12 94 LEU A C 1
ATOM 710 O O . LEU A 1 94 ? -2.970 -2.361 7.365 1.00 84.12 94 LEU A O 1
ATOM 714 N N . LEU A 1 95 ? -5.196 -2.642 7.444 1.00 87.31 95 LEU A N 1
ATOM 715 C CA . LEU A 1 95 ? -5.363 -2.844 6.001 1.00 87.31 95 LEU A CA 1
ATOM 716 C C . LEU A 1 95 ? -4.945 -1.608 5.199 1.00 87.31 95 LEU A C 1
ATOM 718 O O . LEU A 1 95 ? -4.316 -1.743 4.156 1.00 87.31 95 LEU A O 1
ATOM 722 N N . ALA A 1 96 ? -5.229 -0.402 5.697 1.00 82.06 96 ALA A N 1
ATOM 723 C CA . ALA A 1 96 ? -4.771 0.826 5.058 1.00 82.06 96 ALA A CA 1
ATOM 724 C C . ALA A 1 96 ? -3.235 0.909 5.049 1.00 82.06 96 ALA A C 1
ATOM 726 O O . ALA A 1 96 ? -2.649 1.235 4.022 1.00 82.06 96 ALA A O 1
ATOM 727 N N . LEU A 1 97 ? -2.569 0.564 6.160 1.00 80.06 97 LEU A N 1
ATOM 728 C CA . LEU A 1 97 ? -1.102 0.519 6.218 1.00 80.06 97 LEU A CA 1
ATOM 729 C C . LEU A 1 97 ? -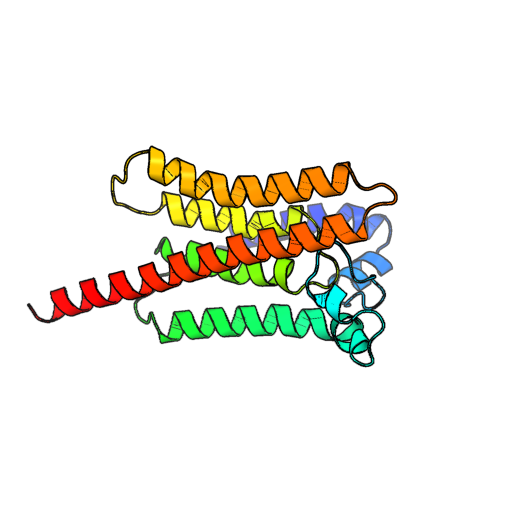0.499 -0.478 5.240 1.00 80.06 97 LEU A C 1
ATOM 731 O O . LEU A 1 97 ? 0.464 -0.150 4.552 1.00 80.06 97 LEU A O 1
ATOM 735 N N . THR A 1 98 ? -1.017 -1.705 5.230 1.00 87.31 98 THR A N 1
ATOM 736 C CA . THR A 1 98 ? -0.468 -2.762 4.383 1.00 87.31 98 THR A CA 1
ATOM 737 C C . THR A 1 98 ? -0.747 -2.476 2.914 1.00 87.31 98 THR A C 1
ATOM 739 O O . THR A 1 98 ? 0.136 -2.692 2.095 1.00 87.31 98 THR A O 1
ATOM 742 N N . ALA A 1 99 ? -1.906 -1.902 2.578 1.00 85.50 99 ALA A N 1
ATOM 743 C CA . ALA A 1 99 ? -2.211 -1.453 1.222 1.00 85.50 99 ALA A CA 1
ATOM 744 C C . ALA A 1 99 ? -1.244 -0.364 0.735 1.00 85.50 99 ALA A C 1
ATOM 746 O O . ALA A 1 99 ? -0.880 -0.357 -0.436 1.00 85.50 99 ALA A O 1
ATOM 747 N N . LEU A 1 100 ? -0.768 0.523 1.618 1.00 79.94 100 LEU A N 1
ATOM 748 C CA . LEU A 1 100 ? 0.173 1.583 1.242 1.00 79.94 100 LEU A CA 1
ATOM 749 C C . LEU A 1 100 ? 1.592 1.087 0.922 1.00 79.94 100 LEU A C 1
ATOM 751 O O . LEU A 1 100 ? 2.366 1.835 0.322 1.00 79.94 100 LEU A O 1
ATOM 755 N N . THR A 1 101 ? 1.966 -0.145 1.281 1.00 84.69 101 THR A N 1
ATOM 756 C CA . THR A 1 101 ? 3.309 -0.650 0.949 1.00 84.69 101 THR A CA 1
ATOM 757 C C . THR A 1 101 ? 3.492 -0.820 -0.556 1.00 84.69 101 THR A C 1
ATOM 759 O O . THR A 1 101 ? 4.595 -0.605 -1.056 1.00 84.69 101 THR A O 1
ATOM 762 N N . LEU A 1 102 ? 2.413 -1.133 -1.284 1.00 83.75 102 LEU A N 1
ATOM 763 C CA . LEU A 1 102 ? 2.415 -1.259 -2.738 1.00 83.75 102 LEU A CA 1
ATOM 764 C C . LEU A 1 102 ? 2.755 0.074 -3.427 1.00 83.75 102 LEU A C 1
ATOM 766 O O . LEU A 1 102 ? 3.788 0.127 -4.088 1.00 83.75 102 LEU A O 1
ATOM 770 N N . PRO A 1 103 ? 1.983 1.167 -3.277 1.00 75.38 103 PRO A N 1
ATOM 771 C CA . PRO A 1 103 ? 2.318 2.430 -3.926 1.00 75.38 103 PRO A CA 1
ATOM 772 C C . PRO A 1 103 ? 3.631 3.058 -3.427 1.00 75.38 103 PRO A 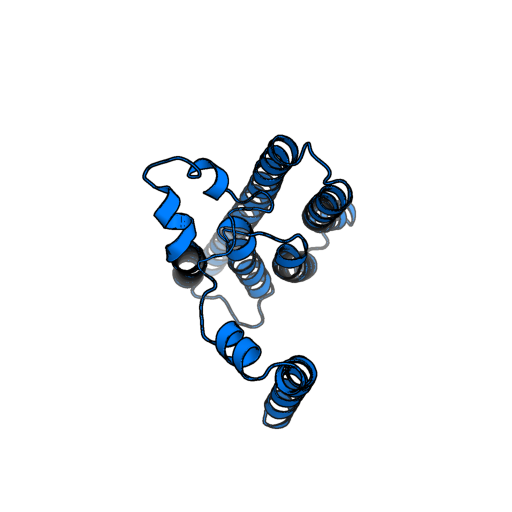C 1
ATOM 774 O O . PRO A 1 103 ? 4.193 3.902 -4.116 1.00 75.38 103 PRO A O 1
ATOM 777 N N . LEU A 1 104 ? 4.156 2.656 -2.265 1.00 75.56 104 LEU A N 1
ATOM 778 C CA . LEU A 1 104 ? 5.472 3.103 -1.795 1.00 75.56 104 LEU A CA 1
ATOM 779 C C . LEU A 1 104 ? 6.643 2.412 -2.485 1.00 75.56 104 LEU A C 1
ATOM 781 O O . LEU A 1 104 ? 7.655 3.046 -2.780 1.00 75.56 104 LEU A O 1
ATOM 785 N N . LEU A 1 105 ? 6.537 1.093 -2.636 1.00 83.75 105 LEU A N 1
ATOM 786 C CA . LEU A 1 105 ? 7.669 0.226 -2.947 1.00 83.75 105 LEU A CA 1
ATOM 787 C C . LEU A 1 105 ? 7.493 -0.526 -4.265 1.00 83.75 105 LEU A C 1
ATOM 789 O O . LEU A 1 105 ? 8.389 -1.268 -4.648 1.00 83.75 105 LEU A O 1
ATOM 793 N N . ALA A 1 106 ? 6.393 -0.347 -4.991 1.00 83.69 106 ALA A N 1
ATOM 794 C CA . ALA A 1 106 ? 6.306 -0.815 -6.367 1.00 83.69 106 ALA A CA 1
ATOM 795 C C . ALA A 1 106 ? 7.220 0.035 -7.257 1.00 83.69 106 ALA A C 1
ATOM 797 O O . ALA A 1 106 ? 7.299 1.260 -7.116 1.00 83.69 106 ALA A O 1
ATOM 798 N N . LYS A 1 107 ? 7.919 -0.598 -8.203 1.00 83.00 107 LYS A N 1
ATOM 799 C CA . LYS A 1 107 ? 8.780 0.127 -9.153 1.00 83.00 107 LYS A CA 1
ATOM 800 C C . LYS A 1 107 ? 8.006 1.004 -10.136 1.00 83.00 107 LYS A C 1
ATOM 802 O O . LYS A 1 107 ? 8.522 2.033 -10.562 1.00 83.00 107 LYS A O 1
ATOM 807 N N . SER A 1 108 ? 6.780 0.620 -10.479 1.00 76.94 108 SER A N 1
ATOM 808 C CA . SER A 1 108 ? 5.883 1.384 -11.346 1.00 76.94 108 SER A CA 1
ATOM 809 C C . SER A 1 108 ? 4.582 1.602 -10.591 1.00 76.94 108 SER A C 1
ATOM 811 O O . SER A 1 108 ? 3.820 0.657 -10.394 1.00 76.94 108 SER A O 1
ATOM 813 N N . VAL A 1 109 ? 4.358 2.827 -10.131 1.00 71.31 109 VAL A N 1
ATOM 814 C CA . VAL A 1 109 ? 3.185 3.179 -9.326 1.00 71.31 109 VAL A CA 1
ATOM 815 C C . VAL A 1 109 ? 2.160 3.852 -10.222 1.00 71.31 109 VAL A C 1
ATOM 817 O O . VAL A 1 109 ? 2.514 4.719 -11.012 1.00 71.31 109 VAL A O 1
ATOM 820 N N . TRP A 1 110 ? 0.903 3.447 -10.087 1.00 69.75 110 TRP A N 1
ATOM 821 C CA . TRP A 1 110 ? -0.223 4.103 -10.739 1.00 69.75 110 TRP A CA 1
ATOM 822 C C . TRP A 1 110 ? -1.138 4.730 -9.675 1.00 69.75 110 TRP A C 1
ATOM 824 O O . TRP A 1 110 ? -1.258 4.165 -8.584 1.00 69.75 110 TRP A O 1
ATOM 834 N N . PRO A 1 111 ? -1.835 5.843 -9.964 1.00 62.69 111 PRO A N 1
ATOM 835 C CA . PRO A 1 111 ? -2.713 6.543 -9.031 1.00 62.69 111 PRO A CA 1
ATOM 836 C C . PRO A 1 111 ? -3.750 5.636 -8.373 1.00 62.69 111 PRO A C 1
ATOM 838 O O . PRO A 1 111 ? -4.049 5.765 -7.188 1.00 62.69 111 PRO A O 1
ATOM 841 N N . TYR A 1 112 ? -4.289 4.675 -9.122 1.00 64.56 112 TYR A N 1
ATOM 842 C CA . TYR A 1 112 ? -5.311 3.772 -8.605 1.00 64.56 112 TYR A CA 1
ATOM 843 C C . TYR A 1 112 ? -4.771 2.773 -7.568 1.00 64.56 112 TYR A C 1
ATOM 845 O O . TYR A 1 112 ? -5.561 2.224 -6.808 1.00 64.56 112 TYR A O 1
ATOM 853 N N . TYR A 1 113 ? -3.450 2.588 -7.439 1.00 72.88 113 TYR A N 1
ATOM 854 C CA . TYR A 1 113 ? -2.864 1.772 -6.363 1.00 72.88 113 TYR A CA 1
ATOM 855 C C . TYR A 1 113 ? -3.078 2.374 -4.968 1.00 72.88 113 TYR A C 1
ATOM 857 O O . TYR A 1 113 ? -2.974 1.668 -3.969 1.00 72.88 113 TYR A O 1
ATOM 865 N N . PHE A 1 114 ? -3.407 3.664 -4.877 1.00 71.81 114 PHE A N 1
ATOM 866 C CA . PHE A 1 114 ? -3.748 4.312 -3.612 1.00 71.81 114 PHE A CA 1
ATOM 867 C C . PHE A 1 114 ? -5.208 4.089 -3.193 1.00 71.81 114 PHE A C 1
ATOM 869 O O . PHE A 1 114 ? -5.569 4.421 -2.063 1.00 71.81 114 PHE A O 1
ATOM 876 N N . LEU A 1 115 ? -6.052 3.531 -4.070 1.00 73.62 115 LEU A N 1
ATOM 877 C CA . LEU A 1 115 ? -7.483 3.378 -3.813 1.00 73.62 115 LEU A CA 1
ATOM 878 C C . LEU A 1 115 ? -7.760 2.465 -2.616 1.00 73.62 115 LEU A C 1
ATOM 880 O O . LEU A 1 115 ? -8.565 2.819 -1.759 1.00 73.62 115 LEU A O 1
ATOM 884 N N . ASP A 1 116 ? -7.069 1.333 -2.513 1.00 78.69 116 ASP A N 1
ATOM 885 C CA . ASP A 1 116 ? -7.266 0.388 -1.409 1.00 78.69 116 ASP A CA 1
ATOM 886 C C . ASP A 1 116 ? -6.935 1.045 -0.065 1.00 78.69 116 ASP A C 1
ATOM 888 O O . ASP A 1 116 ? -7.733 1.036 0.874 1.00 78.69 116 ASP A O 1
ATOM 892 N N . ALA A 1 117 ? -5.783 1.713 -0.003 1.00 76.62 117 ALA A N 1
ATOM 893 C CA . ALA A 1 117 ? -5.361 2.471 1.165 1.00 76.62 117 ALA A CA 1
ATOM 894 C C . ALA A 1 117 ? -6.352 3.583 1.535 1.00 76.62 117 ALA A C 1
ATOM 896 O O . ALA A 1 117 ? -6.662 3.768 2.715 1.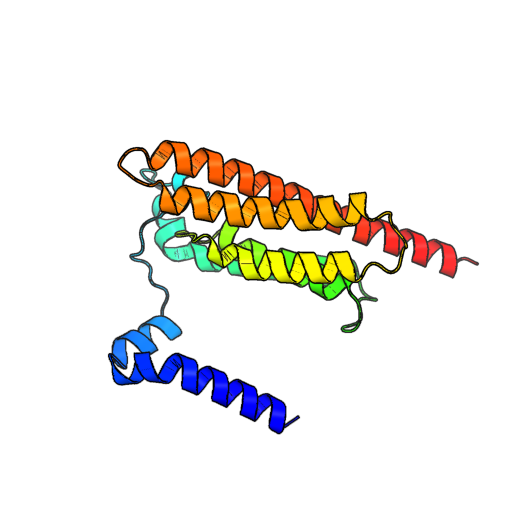00 76.62 117 ALA A O 1
ATOM 897 N N . TYR A 1 118 ? -6.866 4.302 0.533 1.00 71.19 118 TYR A N 1
ATOM 898 C CA . TYR A 1 118 ? -7.899 5.317 0.701 1.00 71.19 118 TYR A CA 1
ATOM 899 C C . TYR A 1 118 ? -9.165 4.717 1.319 1.00 71.19 118 TYR A C 1
ATOM 901 O O . TYR A 1 118 ? -9.612 5.174 2.371 1.00 71.19 118 TYR A O 1
ATOM 909 N N . VAL A 1 119 ? -9.718 3.672 0.700 1.00 79.06 119 VAL A N 1
ATOM 910 C CA . VAL A 1 119 ? -10.969 3.033 1.126 1.00 79.06 119 VAL A CA 1
ATOM 911 C C . VAL A 1 119 ? -10.837 2.508 2.552 1.00 79.06 119 VAL A C 1
ATOM 913 O O . VAL A 1 119 ? -11.667 2.827 3.407 1.00 79.06 119 VAL A O 1
ATOM 916 N N . PHE A 1 120 ? -9.769 1.768 2.852 1.00 83.44 120 PHE A N 1
ATOM 917 C CA . PHE A 1 120 ? -9.534 1.246 4.196 1.00 83.44 120 PHE A CA 1
ATOM 918 C C . PHE A 1 120 ? -9.312 2.362 5.220 1.00 83.44 120 PHE A C 1
ATOM 920 O O . PHE A 1 120 ? -9.871 2.309 6.317 1.00 83.44 120 PHE A O 1
ATOM 927 N N . GLY A 1 121 ? -8.568 3.409 4.856 1.00 75.94 121 GLY A N 1
ATOM 928 C CA . GLY A 1 121 ? -8.352 4.579 5.703 1.00 75.94 121 GLY A CA 1
ATOM 929 C C . GLY A 1 121 ? -9.653 5.308 6.039 1.00 75.94 121 GLY A C 1
ATOM 930 O O . GLY A 1 121 ? -9.890 5.635 7.203 1.00 75.94 121 GLY A O 1
ATOM 931 N N . VAL A 1 122 ? -10.534 5.500 5.054 1.00 75.19 122 VAL A N 1
ATOM 932 C CA . VAL A 1 122 ? -11.856 6.116 5.242 1.00 75.19 122 VAL A CA 1
ATOM 933 C C . VAL A 1 122 ? -12.723 5.271 6.172 1.00 75.19 122 VAL A C 1
ATOM 935 O O . VAL A 1 122 ? -13.271 5.807 7.136 1.00 75.19 122 VAL A O 1
ATOM 938 N N . ILE A 1 123 ? -12.814 3.956 5.944 1.00 81.25 123 ILE A N 1
ATOM 939 C CA . ILE A 1 123 ? -13.597 3.052 6.805 1.00 81.25 123 ILE A CA 1
ATOM 940 C C . ILE A 1 123 ? -13.056 3.082 8.240 1.00 81.25 123 ILE A C 1
ATOM 942 O O . ILE A 1 123 ? -13.819 3.227 9.198 1.00 81.25 123 ILE A O 1
ATOM 946 N N . TRP A 1 124 ? -11.734 3.008 8.401 1.00 78.56 124 TRP A N 1
ATOM 947 C CA . TRP A 1 124 ? -11.077 3.071 9.704 1.00 78.56 124 TRP A CA 1
ATOM 948 C C . TRP A 1 124 ? -11.341 4.386 10.445 1.00 78.56 124 TRP A C 1
ATOM 950 O O . TRP A 1 124 ? -11.518 4.396 11.671 1.00 78.56 124 TRP A O 1
ATOM 960 N N . TRP A 1 125 ? -11.364 5.498 9.710 1.00 71.94 125 TRP A N 1
ATOM 961 C CA . TRP A 1 125 ? -11.618 6.825 10.255 1.00 71.94 125 TRP A CA 1
ATOM 962 C C . TRP A 1 125 ? -13.086 7.017 10.650 1.00 71.94 125 TRP A C 1
ATOM 964 O O . TRP A 1 125 ? -13.364 7.534 11.732 1.00 71.94 125 TRP A O 1
ATOM 974 N N . LEU A 1 126 ? -14.023 6.555 9.818 1.00 73.19 126 LEU A N 1
ATOM 975 C CA . LEU A 1 126 ? -15.464 6.613 10.084 1.00 73.19 126 LEU A CA 1
ATOM 976 C C . LEU A 1 126 ? -15.891 5.684 11.225 1.00 73.19 126 LEU A C 1
ATOM 978 O O . LEU A 1 126 ? -16.793 6.027 11.984 1.00 73.19 126 LEU A O 1
ATOM 982 N N . GLY A 1 127 ? -15.215 4.545 11.394 1.00 75.12 127 GLY A N 1
ATOM 983 C CA . GLY A 1 127 ? -15.465 3.599 12.482 1.00 75.12 127 GLY A CA 1
ATOM 984 C C . GLY A 1 127 ? -15.039 4.086 13.875 1.00 75.12 127 GLY A C 1
ATOM 985 O O . GLY A 1 127 ? -15.130 3.327 14.840 1.00 75.12 127 GLY A O 1
ATOM 986 N N . GLN A 1 128 ? -14.545 5.323 14.021 1.00 70.75 128 GLN A N 1
ATOM 987 C CA . GLN A 1 128 ? -14.233 5.902 15.329 1.00 70.75 128 GLN A CA 1
ATOM 988 C C . GLN A 1 128 ? -15.512 6.372 16.033 1.00 70.75 128 GLN A C 1
ATOM 990 O O . GLN A 1 128 ? -16.142 7.344 15.625 1.00 70.75 128 GLN A O 1
ATOM 995 N N . ALA A 1 129 ? -15.864 5.674 17.115 1.00 55.53 129 ALA A N 1
ATOM 996 C CA . ALA A 1 129 ? -17.095 5.839 17.889 1.00 55.53 129 ALA A CA 1
ATOM 997 C C . ALA A 1 129 ? -17.203 7.142 18.714 1.00 55.53 129 ALA A C 1
ATOM 999 O O . ALA A 1 129 ? -18.208 7.335 19.390 1.00 55.53 129 ALA A O 1
ATOM 1000 N N . ASP A 1 130 ? -16.217 8.043 18.663 1.00 57.78 130 ASP A N 1
ATOM 1001 C CA . ASP A 1 130 ? -16.315 9.345 19.334 1.00 57.78 130 ASP A CA 1
ATOM 1002 C C . ASP A 1 130 ? -17.008 10.377 18.419 1.00 57.78 130 ASP A C 1
ATOM 1004 O O . ASP A 1 130 ? -16.708 10.429 17.214 1.00 57.78 130 ASP A O 1
ATOM 1008 N N . PRO A 1 131 ? -17.888 11.248 18.951 1.00 50.06 131 PRO A N 1
ATOM 1009 C CA . PRO A 1 131 ? -18.473 12.372 18.227 1.00 50.06 131 PRO A CA 1
ATOM 1010 C C . PRO A 1 131 ? -17.419 13.472 18.030 1.00 50.06 131 PRO A C 1
ATOM 1012 O O . PRO A 1 131 ? -17.518 14.587 18.534 1.00 50.06 131 PRO A O 1
ATOM 1015 N N . VAL A 1 132 ? -16.355 13.163 17.291 1.00 51.25 132 VAL A N 1
ATOM 1016 C CA . VAL A 1 132 ? -15.373 14.154 16.868 1.00 51.25 132 VAL A CA 1
ATOM 1017 C C . VAL A 1 132 ? -16.024 15.005 15.780 1.00 51.25 132 VAL A C 1
ATOM 1019 O O . VAL A 1 132 ? -16.432 14.481 14.742 1.00 51.25 132 VAL A O 1
ATOM 1022 N N . ALA A 1 133 ? -16.123 16.312 16.043 1.00 59.00 133 ALA A N 1
ATOM 1023 C CA . ALA A 1 133 ? -16.703 17.327 15.168 1.00 59.00 133 ALA A CA 1
ATOM 1024 C C . ALA A 1 133 ? -16.405 17.074 13.679 1.00 59.00 133 ALA A C 1
ATOM 1026 O O . ALA A 1 133 ? -15.258 16.817 13.300 1.00 59.00 133 ALA A O 1
ATOM 1027 N N . ILE A 1 134 ? -17.443 17.197 12.846 1.00 56.81 134 ILE A N 1
ATOM 1028 C CA . ILE A 1 134 ? -17.438 17.008 11.385 1.00 56.81 134 ILE A CA 1
ATOM 1029 C C . ILE A 1 134 ? -16.178 17.567 10.697 1.00 56.81 134 ILE A C 1
ATOM 1031 O O . ILE A 1 134 ? -15.645 16.918 9.803 1.00 56.81 134 ILE A O 1
ATOM 1035 N N . GLY A 1 135 ? -15.623 18.693 11.160 1.00 54.00 135 GLY A N 1
ATOM 1036 C CA . GLY A 1 135 ? -14.382 19.269 10.622 1.00 54.00 135 GLY A CA 1
ATOM 1037 C C . GLY A 1 135 ? -13.150 18.352 10.699 1.00 54.00 135 GLY A C 1
ATOM 1038 O O . GLY A 1 135 ? -12.400 18.253 9.733 1.00 54.00 135 GLY A O 1
ATOM 1039 N N . ARG A 1 136 ? -12.952 17.606 11.796 1.00 57.38 136 ARG A N 1
ATOM 1040 C CA . ARG A 1 136 ? -11.857 16.617 11.898 1.00 57.38 136 ARG A CA 1
ATOM 1041 C C . ARG A 1 136 ? -12.141 15.361 11.071 1.00 57.38 136 ARG A C 1
ATOM 1043 O O . ARG A 1 136 ? -11.201 14.740 10.581 1.00 57.38 136 ARG A O 1
ATOM 1050 N N . ARG A 1 137 ? -13.419 15.002 10.879 1.00 58.69 137 ARG A N 1
ATOM 1051 C CA . ARG A 1 137 ? -13.818 13.926 9.956 1.00 58.69 137 ARG A CA 1
ATOM 1052 C C . ARG A 1 137 ? -13.471 14.278 8.514 1.00 58.69 137 ARG A C 1
ATOM 1054 O O . ARG A 1 137 ? -12.844 13.467 7.844 1.00 58.69 137 ARG A O 1
ATOM 1061 N N . LEU A 1 138 ? -13.794 15.502 8.100 1.00 57.31 138 LEU A N 1
ATOM 1062 C CA . LEU A 1 138 ? -13.488 16.017 6.771 1.00 57.31 138 LEU A CA 1
ATOM 1063 C C . LEU A 1 138 ? -11.978 16.040 6.521 1.00 57.31 138 LEU A C 1
ATOM 1065 O O . LEU A 1 138 ? -11.550 15.419 5.566 1.00 57.31 138 LEU A O 1
ATOM 1069 N N . ILE A 1 139 ? -11.154 16.598 7.417 1.00 58.88 139 ILE A N 1
ATOM 1070 C CA . ILE A 1 139 ? -9.684 16.624 7.238 1.00 58.88 139 ILE A CA 1
ATOM 1071 C C . ILE A 1 139 ? -9.091 15.213 7.047 1.00 58.88 139 ILE A C 1
ATOM 1073 O O . ILE A 1 139 ? -8.237 15.016 6.182 1.00 58.88 139 ILE A O 1
ATOM 1077 N N . GLY A 1 140 ? -9.561 14.226 7.819 1.00 57.72 140 GLY A N 1
ATOM 1078 C CA . GLY A 1 140 ? -9.090 12.840 7.717 1.00 57.72 140 GLY A CA 1
ATOM 1079 C C . GLY A 1 140 ? -9.499 12.122 6.424 1.00 57.72 140 GLY A C 1
ATOM 1080 O O . GLY A 1 140 ? -8.763 11.256 5.966 1.00 57.72 140 GLY A O 1
ATOM 1081 N N . ILE A 1 141 ? -10.630 12.499 5.817 1.00 60.72 141 ILE A N 1
ATOM 1082 C CA . ILE A 1 141 ? -11.097 11.971 4.519 1.00 60.72 141 ILE A CA 1
ATOM 1083 C C . ILE A 1 141 ? -10.457 12.738 3.352 1.00 60.72 141 ILE A C 1
ATOM 1085 O O . ILE A 1 141 ? -10.147 12.153 2.313 1.00 60.72 141 ILE A O 1
ATOM 1089 N N . SER A 1 142 ? -10.225 14.040 3.529 1.00 59.16 142 SER A N 1
ATOM 1090 C CA . SER A 1 142 ? -9.640 14.916 2.518 1.00 59.16 142 SER A CA 1
ATOM 1091 C C . SER A 1 142 ? -8.186 14.575 2.228 1.00 59.16 142 SER A C 1
ATOM 1093 O O . SER A 1 142 ? -7.796 14.632 1.073 1.00 59.16 142 SER A O 1
ATOM 1095 N N . LEU A 1 143 ? -7.373 14.210 3.227 1.00 57.53 143 LEU A N 1
ATOM 1096 C CA . LEU A 1 143 ? -5.943 13.940 3.003 1.00 57.53 143 LEU A CA 1
ATOM 1097 C C . LEU A 1 143 ? -5.702 12.769 2.029 1.00 57.53 143 LEU A C 1
ATOM 1099 O O . LEU A 1 143 ? -4.962 12.944 1.061 1.00 57.53 143 LEU A O 1
ATOM 1103 N N . PRO A 1 144 ? -6.341 11.600 2.228 1.00 56.62 144 PRO A N 1
ATOM 1104 C CA . PRO A 1 144 ? -6.237 10.482 1.297 1.00 56.62 144 PRO A CA 1
ATOM 1105 C C . PRO A 1 144 ? -6.838 10.811 -0.078 1.00 56.62 144 PRO A C 1
ATOM 1107 O O . PRO A 1 144 ? -6.284 10.413 -1.097 1.00 56.62 144 PRO A O 1
ATOM 1110 N N . LEU A 1 145 ? -7.940 11.575 -0.119 1.00 60.84 145 LEU A N 1
ATOM 1111 C CA . LEU A 1 145 ? -8.574 12.001 -1.371 1.00 60.84 145 LEU A CA 1
ATOM 1112 C C . LEU A 1 145 ? -7.672 12.952 -2.169 1.00 60.84 145 LEU A C 1
ATOM 1114 O O . LEU A 1 145 ? -7.549 12.805 -3.377 1.00 60.84 145 LEU A O 1
ATOM 1118 N N . ILE A 1 146 ? -7.012 13.898 -1.497 1.00 62.75 146 ILE A N 1
ATOM 1119 C CA . ILE A 1 146 ? -6.052 14.831 -2.099 1.00 62.75 146 ILE A CA 1
ATOM 1120 C C . ILE A 1 146 ? -4.852 14.067 -2.654 1.00 62.75 146 ILE A C 1
ATOM 1122 O O . ILE A 1 146 ? -4.409 14.391 -3.747 1.00 62.75 146 ILE A O 1
ATOM 1126 N N . ALA A 1 147 ? -4.355 13.043 -1.954 1.00 59.78 147 ALA A N 1
ATOM 1127 C CA . ALA A 1 147 ? -3.268 12.210 -2.464 1.00 59.78 147 ALA A CA 1
ATOM 1128 C C . ALA A 1 147 ? -3.673 11.489 -3.761 1.00 59.78 147 ALA A C 1
ATOM 1130 O O . ALA A 1 147 ? -2.967 11.597 -4.756 1.00 59.78 147 ALA A O 1
ATOM 1131 N N . VAL A 1 148 ? -4.845 10.844 -3.782 1.00 60.47 148 VAL A N 1
ATOM 1132 C CA . VAL A 1 148 ? -5.375 10.161 -4.977 1.00 60.47 148 VAL A CA 1
ATOM 1133 C C . VAL A 1 148 ? -5.606 11.144 -6.132 1.00 60.47 148 VAL A C 1
ATOM 1135 O O . VAL A 1 148 ? -5.196 10.878 -7.259 1.00 60.47 148 VAL A O 1
ATOM 1138 N N . LEU A 1 149 ? -6.236 12.292 -5.862 1.00 60.88 149 LEU A N 1
ATOM 1139 C CA . LEU A 1 149 ? -6.520 13.315 -6.873 1.00 60.88 149 LEU A CA 1
ATOM 1140 C C . LEU A 1 149 ? -5.248 13.978 -7.406 1.00 60.88 149 LEU A C 1
ATOM 1142 O O . LEU A 1 149 ? -5.171 14.232 -8.604 1.00 60.88 149 LEU A O 1
ATOM 1146 N N . ALA A 1 150 ? -4.252 14.227 -6.551 1.00 58.91 150 ALA A N 1
ATOM 1147 C CA . ALA A 1 150 ? -2.959 14.752 -6.970 1.00 58.91 150 ALA A CA 1
ATOM 1148 C C . ALA A 1 150 ? -2.269 13.774 -7.923 1.00 58.91 150 ALA A C 1
ATOM 1150 O O . ALA A 1 150 ? -1.875 14.184 -9.005 1.00 58.91 150 ALA A O 1
ATOM 1151 N N . THR A 1 151 ? -2.220 12.479 -7.592 1.00 57.66 151 THR A N 1
ATOM 1152 C CA . THR A 1 151 ? -1.599 11.481 -8.477 1.00 57.66 151 THR A CA 1
ATOM 1153 C C . THR A 1 151 ? -2.342 11.345 -9.813 1.00 57.66 151 THR A C 1
ATOM 1155 O O . THR A 1 151 ? -1.711 11.229 -10.862 1.00 57.66 151 THR A O 1
ATOM 1158 N N . LEU A 1 152 ? -3.680 11.417 -9.808 1.00 58.28 152 LEU A N 1
ATOM 1159 C CA . LEU A 1 152 ? -4.493 11.390 -11.033 1.00 58.28 152 LEU A CA 1
ATOM 1160 C C . LEU A 1 152 ? -4.273 12.622 -11.927 1.00 58.28 152 LEU A C 1
ATOM 1162 O O . LEU A 1 152 ? -4.143 12.479 -13.141 1.00 58.28 152 LEU A O 1
ATOM 1166 N N . LEU A 1 153 ? -4.233 13.822 -11.340 1.00 57.00 153 LEU A N 1
ATOM 1167 C CA . LEU A 1 153 ? -3.997 15.073 -12.073 1.00 57.00 153 LEU A CA 1
ATOM 1168 C C . LEU A 1 153 ? -2.611 15.089 -12.714 1.00 57.00 153 LEU A C 1
ATOM 1170 O O . LEU A 1 153 ? -2.456 15.498 -13.862 1.00 57.00 153 LEU A O 1
ATOM 1174 N N . THR A 1 154 ? -1.614 14.579 -12.004 1.00 55.59 154 THR A N 1
ATOM 1175 C CA . THR A 1 154 ? -0.252 14.536 -12.511 1.00 55.59 154 THR A CA 1
ATOM 1176 C C . THR A 1 154 ? -0.073 13.553 -13.664 1.00 55.59 154 THR A C 1
ATOM 1178 O O . THR A 1 154 ? 0.636 13.868 -14.616 1.00 55.59 154 THR A O 1
ATOM 1181 N N . GLU A 1 155 ? -0.714 12.380 -13.635 1.00 55.53 155 GLU A N 1
ATOM 1182 C CA . GLU A 1 155 ? -0.695 11.476 -14.793 1.00 55.53 155 GLU A CA 1
ATOM 1183 C C . GLU A 1 155 ? -1.403 12.076 -16.014 1.00 55.53 155 GLU A C 1
ATOM 1185 O O . GLU A 1 155 ? -0.956 11.857 -17.140 1.00 55.53 155 GLU A O 1
ATOM 1190 N N . PHE A 1 156 ? -2.458 12.869 -15.802 1.00 53.31 156 PHE A N 1
ATOM 1191 C CA . PHE A 1 156 ? -3.188 13.542 -16.879 1.00 53.31 156 PHE A CA 1
ATOM 1192 C C . PHE A 1 156 ? -2.378 14.675 -17.538 1.00 53.31 156 PHE A C 1
ATOM 1194 O O . PHE A 1 156 ? -2.492 14.893 -18.743 1.00 53.31 156 PHE A O 1
ATOM 1201 N N . GLU A 1 157 ? -1.524 15.371 -16.782 1.00 52.41 157 GLU A N 1
ATOM 1202 C CA . GLU A 1 157 ? -0.685 16.472 -17.285 1.00 52.41 157 GLU A CA 1
ATOM 1203 C C . GLU A 1 157 ? 0.670 16.028 -17.876 1.00 52.41 157 GLU A C 1
ATOM 1205 O O . GLU A 1 157 ? 1.434 16.860 -18.380 1.00 52.41 157 GLU A O 1
ATOM 1210 N N . MET A 1 158 ? 1.018 14.735 -17.840 1.00 51.72 158 MET A N 1
ATOM 1211 C CA . MET A 1 158 ? 2.360 14.279 -18.230 1.00 51.72 158 MET A CA 1
ATOM 1212 C C . MET A 1 158 ? 2.628 14.321 -19.749 1.00 51.72 158 MET A C 1
ATOM 1214 O O . MET A 1 158 ? 2.474 13.338 -20.470 1.00 51.72 158 MET A O 1
ATOM 1218 N N . GLY A 1 159 ? 3.169 15.460 -20.198 1.00 52.81 159 GLY A N 1
ATOM 1219 C CA . GLY A 1 159 ? 4.126 15.592 -21.307 1.00 52.81 159 GLY A CA 1
ATOM 1220 C C . GLY A 1 159 ? 5.599 15.580 -20.835 1.00 52.81 159 GLY A C 1
ATOM 1221 O O . GLY A 1 159 ? 5.902 15.193 -19.707 1.00 52.81 159 GLY A O 1
ATOM 1222 N N . THR A 1 160 ? 6.534 16.040 -21.677 1.00 46.41 160 THR A N 1
ATOM 1223 C CA . THR A 1 160 ? 8.021 15.964 -21.578 1.00 46.41 160 THR A CA 1
ATOM 1224 C C . THR A 1 160 ? 8.710 16.436 -20.275 1.00 46.41 160 THR A C 1
ATOM 1226 O O . THR A 1 160 ? 9.914 16.238 -20.133 1.00 46.41 160 THR A O 1
ATOM 1229 N N . ASN A 1 161 ? 7.993 16.985 -19.286 1.00 50.84 161 ASN A N 1
ATOM 1230 C CA . ASN A 1 161 ? 8.526 17.425 -17.980 1.00 50.84 161 ASN A CA 1
ATOM 1231 C C . ASN A 1 161 ? 8.388 16.381 -16.845 1.00 50.84 161 ASN A C 1
ATOM 1233 O O . ASN A 1 161 ? 8.466 16.706 -15.657 1.00 50.84 161 ASN A O 1
ATOM 1237 N N . SER A 1 162 ? 8.222 15.107 -17.201 1.00 58.97 162 SER A N 1
ATOM 1238 C CA . SER A 1 162 ? 7.822 14.012 -16.309 1.00 58.97 162 SER A CA 1
ATOM 1239 C C . SER A 1 162 ? 8.733 13.760 -15.097 1.00 58.97 162 SER A C 1
ATOM 1241 O O . SER A 1 162 ? 8.253 13.284 -14.077 1.00 58.97 162 SER A O 1
ATOM 1243 N N . ALA A 1 163 ? 10.036 14.052 -15.158 1.00 56.12 163 ALA A N 1
ATOM 1244 C CA . ALA A 1 163 ? 10.971 13.660 -14.093 1.00 56.12 163 ALA A CA 1
ATOM 1245 C C . ALA A 1 163 ? 10.845 14.501 -12.806 1.00 56.12 163 ALA A C 1
ATOM 1247 O O . ALA A 1 163 ? 10.782 13.952 -11.708 1.00 56.12 163 ALA A O 1
ATOM 1248 N N . ARG A 1 164 ? 10.779 15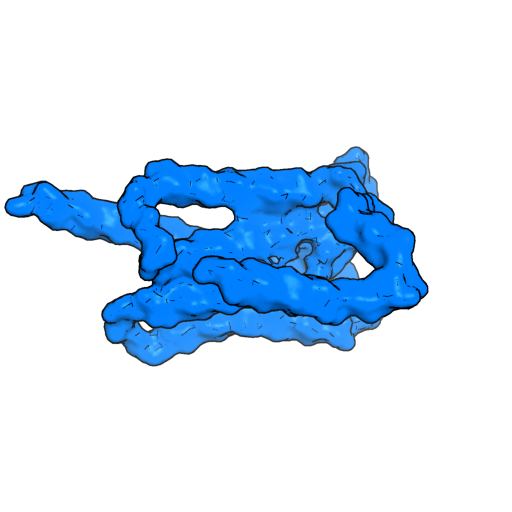.836 -12.922 1.00 58.50 164 ARG A N 1
ATOM 1249 C CA . ARG A 1 164 ? 10.708 16.741 -11.756 1.00 58.50 164 ARG A CA 1
ATOM 1250 C C . ARG A 1 164 ? 9.349 16.659 -11.058 1.00 58.50 164 ARG A C 1
ATOM 1252 O O . ARG A 1 164 ? 9.272 16.705 -9.836 1.00 58.50 164 ARG A O 1
ATOM 1259 N N . ILE A 1 165 ? 8.299 16.500 -11.855 1.00 58.75 165 ILE A N 1
ATOM 1260 C CA . ILE A 1 165 ? 6.923 16.347 -11.396 1.00 58.75 165 ILE A CA 1
ATOM 1261 C C . ILE A 1 165 ? 6.779 15.052 -10.571 1.00 58.75 165 ILE A C 1
ATOM 1263 O O . ILE A 1 165 ? 6.324 15.102 -9.431 1.00 58.75 165 ILE A O 1
ATOM 1267 N N . ARG A 1 166 ? 7.313 13.927 -11.071 1.00 57.47 166 ARG A N 1
ATOM 1268 C CA . ARG A 1 166 ? 7.303 12.625 -10.376 1.00 57.47 166 ARG A CA 1
ATOM 1269 C C . ARG A 1 166 ? 8.031 12.625 -9.027 1.00 57.47 166 ARG A C 1
ATOM 1271 O O . ARG A 1 166 ? 7.635 11.893 -8.125 1.00 57.47 166 ARG A O 1
ATOM 1278 N N . LEU A 1 167 ? 9.101 13.409 -8.876 1.00 60.28 167 LEU A N 1
ATOM 1279 C CA . LEU A 1 167 ? 9.844 13.486 -7.613 1.00 60.28 167 LEU A CA 1
ATOM 1280 C C . LEU A 1 167 ? 9.051 14.230 -6.528 1.00 60.28 167 LEU A C 1
ATOM 1282 O O . LEU A 1 167 ? 8.974 13.763 -5.394 1.00 60.28 167 LEU A O 1
ATOM 1286 N N . ASN A 1 168 ? 8.426 15.355 -6.880 1.00 62.91 168 ASN A N 1
ATOM 1287 C CA . ASN A 1 168 ? 7.599 16.129 -5.949 1.00 62.91 168 ASN A CA 1
ATOM 1288 C C . ASN A 1 168 ? 6.379 15.333 -5.475 1.00 62.91 168 ASN A C 1
ATOM 1290 O O . ASN A 1 168 ? 6.020 15.385 -4.300 1.00 62.91 168 ASN A O 1
ATOM 1294 N N . GLU A 1 169 ? 5.787 14.555 -6.376 1.00 57.75 169 GLU A N 1
ATOM 1295 C CA . GLU A 1 169 ? 4.741 13.595 -6.049 1.00 57.75 169 GLU A CA 1
ATOM 1296 C C . GLU A 1 169 ? 5.207 12.528 -5.063 1.00 57.75 169 GLU A C 1
ATOM 1298 O O . GLU A 1 169 ? 4.614 12.385 -3.998 1.00 57.75 169 GLU A O 1
ATOM 1303 N N . GLY A 1 170 ? 6.303 11.822 -5.361 1.00 55.78 170 GLY A N 1
ATOM 1304 C CA . GLY A 1 170 ? 6.840 10.802 -4.458 1.00 55.78 170 GLY A CA 1
ATOM 1305 C C . GLY A 1 170 ? 7.089 11.341 -3.042 1.00 55.78 170 GLY A C 1
ATOM 1306 O O . GLY A 1 170 ? 6.777 10.671 -2.056 1.00 55.78 170 GLY A O 1
ATOM 1307 N N . VAL A 1 171 ? 7.568 12.586 -2.926 1.00 63.69 171 VAL A N 1
ATOM 1308 C CA . VAL A 1 171 ? 7.750 13.279 -1.639 1.00 63.69 171 VAL A CA 1
ATOM 1309 C C . VAL A 1 171 ? 6.413 13.579 -0.954 1.00 63.69 171 VAL A C 1
ATOM 1311 O O . VAL A 1 171 ? 6.250 13.261 0.225 1.00 63.69 171 VAL A O 1
ATOM 1314 N N . ALA A 1 172 ? 5.444 14.164 -1.664 1.00 6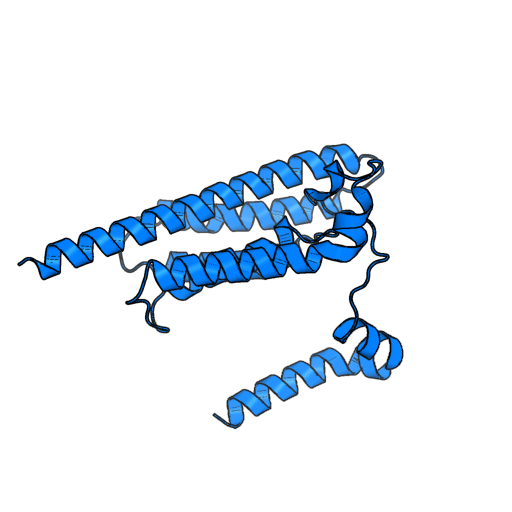3.47 172 ALA A N 1
ATOM 1315 C CA . ALA A 1 172 ? 4.128 14.483 -1.111 1.00 63.47 172 ALA A CA 1
ATOM 1316 C C . ALA A 1 172 ? 3.385 13.221 -0.640 1.00 63.47 172 ALA A C 1
ATOM 1318 O O . ALA A 1 172 ? 2.845 13.190 0.469 1.00 63.47 172 ALA A O 1
ATOM 1319 N N . MET A 1 173 ? 3.425 12.151 -1.437 1.00 59.03 173 MET A N 1
ATOM 1320 C CA . MET A 1 173 ? 2.846 10.860 -1.076 1.00 59.03 173 MET A CA 1
ATOM 1321 C C . MET A 1 173 ? 3.566 10.230 0.118 1.00 59.03 173 MET A C 1
ATOM 1323 O O . MET A 1 173 ? 2.894 9.786 1.048 1.00 59.03 173 MET A O 1
ATOM 1327 N N . GLY A 1 174 ? 4.903 10.256 0.155 1.00 59.81 174 GLY A N 1
ATOM 1328 C CA . GLY A 1 174 ? 5.685 9.800 1.309 1.00 59.81 174 GLY A CA 1
ATOM 1329 C C . GLY A 1 174 ? 5.320 10.531 2.608 1.00 59.81 174 GLY A C 1
ATOM 1330 O O . GLY A 1 174 ? 5.223 9.906 3.665 1.00 59.81 174 GLY A O 1
ATOM 1331 N N . LEU A 1 175 ? 5.030 11.835 2.531 1.00 66.12 175 LEU A N 1
ATOM 1332 C CA . LEU A 1 175 ? 4.576 12.640 3.670 1.00 66.12 175 LEU A CA 1
ATOM 1333 C C . LEU A 1 175 ? 3.172 12.249 4.149 1.00 66.12 175 LEU A C 1
ATOM 1335 O O . LEU A 1 175 ? 2.980 12.049 5.349 1.00 66.12 175 LEU A O 1
ATOM 1339 N N . VAL A 1 176 ? 2.201 12.096 3.241 1.00 63.50 176 VAL A N 1
ATOM 1340 C CA . VAL A 1 176 ? 0.839 11.630 3.588 1.00 63.50 176 VAL A CA 1
ATOM 1341 C C . VAL A 1 176 ? 0.906 10.285 4.307 1.00 63.50 176 VAL A C 1
ATOM 1343 O O . VAL A 1 176 ? 0.241 10.061 5.319 1.00 63.50 176 VAL A O 1
ATOM 1346 N N . LEU A 1 177 ? 1.779 9.410 3.831 1.00 59.00 177 LEU A N 1
ATOM 1347 C CA . LEU A 1 177 ? 2.027 8.105 4.412 1.00 59.00 177 LEU A CA 1
ATOM 1348 C C . LEU A 1 177 ? 2.648 8.162 5.804 1.00 59.00 177 LEU A C 1
ATOM 1350 O O . LEU A 1 177 ? 2.148 7.513 6.722 1.00 59.00 177 LEU A O 1
ATOM 1354 N N . ALA A 1 178 ? 3.687 8.976 5.991 1.00 62.91 178 ALA A N 1
ATOM 1355 C CA . ALA A 1 178 ? 4.295 9.195 7.300 1.00 62.91 178 ALA A CA 1
ATOM 1356 C C . ALA A 1 178 ? 3.270 9.728 8.315 1.00 62.91 178 ALA A C 1
ATOM 1358 O O . ALA A 1 178 ? 3.263 9.306 9.476 1.00 62.91 178 ALA A O 1
ATOM 1359 N N . ILE A 1 179 ? 2.365 10.606 7.872 1.00 66.94 179 ILE A N 1
ATOM 1360 C CA . ILE A 1 179 ? 1.264 11.133 8.685 1.00 66.94 179 ILE A CA 1
ATOM 1361 C C . ILE A 1 179 ? 0.293 10.011 9.072 1.00 66.94 179 ILE A C 1
ATOM 1363 O O . ILE A 1 179 ? -0.018 9.870 10.256 1.00 66.94 179 ILE A O 1
ATOM 1367 N N . LEU A 1 180 ? -0.154 9.185 8.121 1.00 62.22 180 LEU A N 1
ATOM 1368 C CA . LEU A 1 180 ? -1.078 8.075 8.389 1.00 62.22 180 LEU A CA 1
ATOM 1369 C C . LEU A 1 180 ? -0.465 7.018 9.320 1.00 62.22 180 LEU A C 1
ATOM 1371 O O . LEU A 1 180 ? -1.107 6.602 10.287 1.00 62.22 180 LEU A O 1
ATOM 1375 N N . VAL A 1 181 ? 0.797 6.642 9.089 1.00 62.75 181 VAL A N 1
ATOM 1376 C CA . VAL A 1 181 ? 1.556 5.710 9.942 1.00 62.75 181 VAL A CA 1
ATOM 1377 C C . VAL A 1 181 ? 1.682 6.251 11.360 1.00 62.75 181 VAL A C 1
ATOM 1379 O O . VAL A 1 181 ? 1.438 5.531 12.333 1.00 62.75 181 VAL A O 1
ATOM 1382 N N . THR A 1 182 ? 2.020 7.532 11.493 1.00 65.75 182 THR A N 1
ATOM 1383 C CA . THR A 1 182 ? 2.167 8.187 12.794 1.00 65.75 182 THR A CA 1
ATOM 1384 C C . THR A 1 182 ? 0.822 8.273 13.512 1.00 65.75 182 THR A C 1
ATOM 1386 O O . THR A 1 182 ? 0.731 7.912 14.686 1.00 65.75 182 THR A O 1
ATOM 1389 N N . ALA A 1 183 ? -0.244 8.676 12.816 1.00 65.50 183 ALA A N 1
ATOM 1390 C CA . ALA A 1 183 ? -1.593 8.765 13.369 1.00 65.50 183 ALA A CA 1
ATOM 1391 C C . ALA A 1 183 ? -2.090 7.407 13.888 1.00 65.50 183 ALA A C 1
ATOM 1393 O O . ALA A 1 183 ? -2.620 7.322 15.001 1.00 65.50 183 ALA A O 1
ATOM 1394 N N . LEU A 1 184 ? -1.867 6.334 13.127 1.00 63.38 184 LEU A N 1
ATOM 1395 C CA . LEU A 1 184 ? -2.213 4.981 13.548 1.00 63.38 184 LEU A CA 1
ATOM 1396 C C . LEU A 1 184 ? -1.364 4.516 14.725 1.00 63.38 184 LEU A C 1
ATOM 1398 O O . LEU A 1 184 ? -1.919 4.063 15.721 1.00 63.38 184 LEU A O 1
ATOM 1402 N N . THR A 1 185 ? -0.046 4.705 14.675 1.00 64.12 185 THR A N 1
ATOM 1403 C CA . THR A 1 185 ? 0.858 4.316 15.767 1.00 64.12 185 THR A CA 1
ATOM 1404 C C . THR A 1 185 ? 0.488 5.014 17.079 1.00 64.12 185 THR A C 1
ATOM 1406 O O . THR A 1 185 ? 0.382 4.370 18.125 1.00 64.12 185 THR A O 1
ATOM 1409 N N . VAL A 1 186 ? 0.223 6.324 17.034 1.00 67.81 186 VAL A N 1
ATOM 1410 C CA . VAL A 1 186 ? -0.212 7.110 18.199 1.00 67.81 186 VAL A CA 1
ATOM 1411 C C . VAL A 1 186 ? -1.540 6.588 18.742 1.00 67.81 186 VAL A C 1
ATOM 1413 O O . VAL A 1 186 ? -1.692 6.430 19.955 1.00 67.81 186 VAL A O 1
ATOM 1416 N N . ARG A 1 187 ? -2.505 6.284 17.869 1.00 68.75 187 ARG A N 1
ATOM 1417 C CA . ARG A 1 187 ? -3.814 5.767 18.281 1.00 68.75 187 ARG A CA 1
ATOM 1418 C C . ARG A 1 187 ? -3.724 4.369 18.885 1.00 68.75 187 ARG A C 1
ATOM 1420 O O . ARG A 1 187 ? -4.376 4.115 19.900 1.00 68.75 187 ARG A O 1
ATOM 1427 N N . LEU A 1 188 ? -2.915 3.486 18.299 1.00 64.75 188 LEU A N 1
ATOM 1428 C CA . LEU A 1 188 ? -2.706 2.143 18.831 1.00 64.75 188 LEU A CA 1
ATOM 1429 C C . LEU A 1 188 ? -2.159 2.213 20.262 1.00 64.75 188 LEU A C 1
ATOM 1431 O O . LEU A 1 188 ? -2.741 1.592 21.149 1.00 64.75 188 LEU A O 1
ATOM 1435 N N . ARG A 1 189 ? -1.157 3.073 20.503 1.00 67.81 189 ARG A N 1
ATOM 1436 C CA . ARG A 1 189 ? -0.581 3.305 21.839 1.00 67.81 189 ARG A CA 1
ATOM 1437 C C . ARG A 1 189 ? -1.578 3.894 22.841 1.00 67.81 189 ARG A C 1
ATOM 1439 O O . ARG A 1 189 ? -1.627 3.451 23.984 1.00 67.81 189 ARG A O 1
ATOM 1446 N N . ARG A 1 190 ? -2.387 4.883 22.438 1.00 68.44 190 ARG A N 1
ATOM 1447 C CA . ARG A 1 190 ? -3.376 5.524 23.333 1.00 68.44 190 ARG A CA 1
ATOM 1448 C C . ARG A 1 190 ? -4.452 4.551 23.819 1.00 68.44 190 ARG A C 1
ATOM 1450 O O . ARG A 1 190 ? -4.871 4.644 24.968 1.00 68.44 190 ARG A O 1
ATOM 1457 N N . ARG A 1 191 ? -4.896 3.625 22.963 1.00 65.12 191 ARG A N 1
ATOM 1458 C CA . ARG A 1 191 ? -5.889 2.605 23.338 1.00 65.12 191 ARG A CA 1
ATOM 1459 C C . ARG A 1 191 ? -5.332 1.571 24.317 1.00 65.12 191 ARG A C 1
ATOM 1461 O O . ARG A 1 191 ? -6.052 1.199 25.236 1.00 65.12 191 ARG A O 1
ATOM 1468 N N . ASP A 1 192 ? -4.076 1.160 24.162 1.00 63.16 192 ASP A N 1
ATOM 1469 C CA . ASP A 1 192 ? -3.446 0.221 25.101 1.00 63.16 192 ASP A CA 1
ATOM 1470 C C . ASP A 1 192 ? -3.287 0.836 26.495 1.00 63.16 192 ASP A C 1
ATOM 1472 O O . ASP A 1 192 ? -3.622 0.191 27.485 1.00 63.16 192 ASP A O 1
ATOM 1476 N N . LEU A 1 193 ? -2.886 2.111 26.570 1.00 62.97 193 LEU A N 1
ATOM 1477 C CA . LEU A 1 193 ? -2.824 2.870 27.827 1.00 62.97 193 LEU A CA 1
ATOM 1478 C C . LEU A 1 193 ? -4.194 2.986 28.515 1.00 62.97 193 LEU A C 1
ATOM 1480 O O . LEU A 1 193 ? -4.300 2.846 29.729 1.00 62.97 193 LEU A O 1
ATOM 1484 N N . ALA A 1 194 ? -5.262 3.233 27.753 1.00 60.91 194 ALA A N 1
ATOM 1485 C CA . ALA A 1 194 ? -6.612 3.313 28.312 1.00 60.91 194 ALA A CA 1
ATOM 1486 C C . ALA A 1 194 ? -7.107 1.954 28.850 1.00 60.91 194 ALA A C 1
ATOM 1488 O O . ALA A 1 194 ? -7.785 1.900 29.878 1.00 60.91 194 ALA A O 1
ATOM 1489 N N . LEU A 1 195 ? -6.748 0.855 28.177 1.00 63.59 195 LEU A N 1
ATOM 1490 C CA . LEU A 1 195 ? -7.087 -0.506 28.598 1.00 63.59 195 LEU A CA 1
ATOM 1491 C C . LEU A 1 195 ? -6.269 -0.972 29.811 1.00 63.59 195 LEU A C 1
ATOM 1493 O O . LEU A 1 195 ? -6.806 -1.679 30.658 1.00 63.59 195 LEU A O 1
ATOM 1497 N N . SER A 1 196 ? -4.998 -0.577 29.937 1.00 64.44 196 SER A N 1
ATOM 1498 C CA . SER A 1 196 ? -4.202 -0.901 31.130 1.00 64.44 196 SER A CA 1
ATOM 1499 C C . SER A 1 196 ? -4.737 -0.182 32.371 1.00 64.44 196 SER A C 1
ATOM 1501 O O . SER A 1 196 ? -4.948 -0.812 33.398 1.00 64.44 196 SER A O 1
ATOM 1503 N N . LEU A 1 197 ? -5.073 1.108 32.251 1.00 68.38 197 LEU A N 1
ATOM 1504 C CA . LEU A 1 197 ? -5.610 1.914 33.357 1.00 68.38 197 LEU A CA 1
ATOM 1505 C C . LEU A 1 197 ? -6.986 1.453 33.862 1.00 68.38 197 LEU A C 1
ATOM 1507 O O . LEU A 1 197 ? -7.357 1.758 34.993 1.00 68.38 197 LEU A O 1
ATOM 1511 N N . THR A 1 198 ? -7.764 0.763 33.027 1.00 67.94 198 THR A N 1
ATOM 1512 C CA . THR A 1 198 ? -9.068 0.196 33.413 1.00 67.94 198 THR A CA 1
ATOM 1513 C C . THR A 1 198 ? -8.960 -1.207 34.000 1.00 67.94 198 THR A C 1
ATOM 1515 O O . THR A 1 198 ? -9.892 -1.633 34.667 1.00 67.94 198 THR A O 1
ATOM 1518 N N . ARG A 1 199 ? -7.846 -1.915 33.779 1.00 64.75 199 ARG A N 1
ATOM 1519 C CA . ARG A 1 199 ? -7.590 -3.250 34.339 1.00 64.75 199 ARG A CA 1
ATOM 1520 C C . ARG A 1 199 ? -7.036 -3.209 35.767 1.00 64.75 199 ARG A C 1
ATOM 1522 O O . ARG A 1 199 ? -7.210 -4.175 36.497 1.00 64.75 199 ARG A O 1
ATOM 1529 N N . ASP A 1 200 ? -6.393 -2.102 36.135 1.00 61.94 200 ASP A N 1
ATOM 1530 C CA . ASP A 1 200 ? -5.817 -1.861 37.467 1.00 61.94 200 ASP A CA 1
ATOM 1531 C C . ASP A 1 200 ? -6.814 -1.205 38.455 1.00 61.94 200 ASP A C 1
ATOM 1533 O O . ASP A 1 200 ? -6.420 -0.763 39.535 1.00 61.94 200 ASP A O 1
ATOM 1537 N N . ARG A 1 201 ? -8.098 -1.111 38.086 1.00 52.47 201 ARG A N 1
ATOM 1538 C CA . ARG A 1 201 ? -9.210 -0.665 38.943 1.00 52.47 201 ARG A CA 1
ATOM 1539 C C . ARG A 1 201 ? -10.168 -1.816 39.201 1.00 52.47 201 ARG A C 1
ATOM 1541 O O . ARG A 1 201 ? -10.701 -1.858 40.329 1.00 52.47 201 ARG A O 1
#